Protein AF-0000000072642241 (afdb_homodimer)

Sequence (188 aa):
MYTHAIKLNYYKDCGTPDLKKGEKVEDGWKRCALNKSCAYKCMTNYMNRYFSLCKRPNASVCEKWSRIHNGGPNGCTAARTDLYWDKIKKCGANMYTHAIKLNYYKDCGTPDLKKGEKVEDGWKRCALNKSCAYKCMTNYMNRYFSLCKRPNASVCEKWSRIHNGGPNGCTAARTDLYWDKIKKCGAN

InterPro domains:
  IPR008597 Invertebrate-type lysozyme [PF05497] (4-91)
  IPR008597 Invertebrate-type lysozyme [PS51909] (1-94)
  IPR008597 Invertebrate-type lysozyme [PTHR11195] (6-91)

Structure (mmCIF, N/CA/C/O backbone):
data_AF-0000000072642241-model_v1
#
loop_
_entity.id
_entity.type
_entity.pdbx_description
1 polymer lysozyme
#
loop_
_atom_site.group_PDB
_atom_site.id
_atom_site.type_symbol
_atom_site.label_atom_id
_atom_site.label_alt_id
_atom_site.label_comp_id
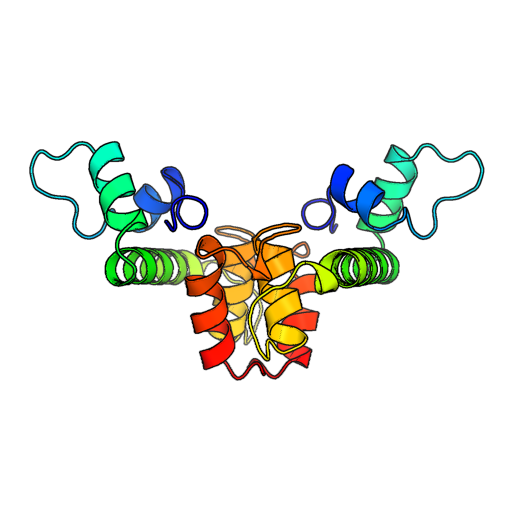_atom_site.label_asym_id
_atom_site.label_entity_id
_atom_site.label_seq_id
_atom_site.pdbx_PDB_ins_code
_atom_site.Cartn_x
_atom_site.Cartn_y
_atom_site.Cartn_z
_atom_site.occupancy
_atom_site.B_iso_or_equiv
_atom_site.auth_seq_id
_atom_site.auth_comp_id
_atom_site.auth_asym_id
_atom_site.auth_atom_id
_atom_site.pdbx_PDB_model_num
ATOM 1 N N . MET A 1 1 ? -11.875 -8.531 -8.336 1 64.25 1 MET A N 1
ATOM 2 C CA . MET A 1 1 ? -10.844 -8.445 -9.375 1 64.25 1 MET A CA 1
ATOM 3 C C . MET A 1 1 ? -9.617 -7.691 -8.859 1 64.25 1 MET A C 1
ATOM 5 O O . MET A 1 1 ? -9.75 -6.641 -8.234 1 64.25 1 MET A O 1
ATOM 9 N N . TYR A 1 2 ? -8.43 -8.359 -8.922 1 75.62 2 TYR A N 1
ATOM 10 C CA . TYR A 1 2 ? -7.215 -7.824 -8.32 1 75.62 2 TYR A CA 1
ATOM 11 C C . TYR A 1 2 ? -6.328 -7.168 -9.375 1 75.62 2 TYR A C 1
ATOM 13 O O . TYR A 1 2 ? -5.109 -7.098 -9.211 1 75.62 2 TYR A O 1
ATOM 21 N N . THR A 1 3 ? -6.922 -6.75 -10.383 1 67.06 3 THR A N 1
ATOM 22 C CA . THR A 1 3 ? -6.145 -6.172 -11.469 1 67.06 3 THR A CA 1
ATOM 23 C C . THR A 1 3 ? -5.438 -4.898 -11.008 1 67.06 3 THR A C 1
ATOM 25 O O . THR A 1 3 ? -4.312 -4.621 -11.43 1 67.06 3 THR A O 1
ATOM 28 N N . HIS A 1 4 ? -6.082 -4.27 -10.117 1 68.25 4 HIS A N 1
ATOM 29 C CA . HIS A 1 4 ? -5.438 -3.047 -9.648 1 68.25 4 HIS A CA 1
ATOM 30 C C . HIS A 1 4 ? -4.348 -3.354 -8.625 1 68.25 4 HIS A C 1
ATOM 32 O O . HIS A 1 4 ? -3.416 -2.564 -8.453 1 68.25 4 HIS A O 1
ATOM 38 N N . ALA A 1 5 ? -4.465 -4.578 -8.156 1 73.81 5 ALA A N 1
ATOM 39 C CA . ALA A 1 5 ? -3.436 -4.992 -7.211 1 73.81 5 ALA A CA 1
ATOM 40 C C . ALA A 1 5 ? -2.246 -5.617 -7.93 1 73.81 5 ALA A C 1
ATOM 42 O O . ALA A 1 5 ? -1.107 -5.516 -7.465 1 73.81 5 ALA A O 1
ATOM 43 N N . ILE A 1 6 ? -2.545 -6.215 -8.984 1 86.88 6 ILE A N 1
ATOM 44 C CA . ILE A 1 6 ? -1.529 -6.875 -9.797 1 86.88 6 ILE A CA 1
ATOM 45 C C . ILE A 1 6 ? -1.579 -6.336 -11.227 1 86.88 6 ILE A C 1
ATOM 47 O O . ILE A 1 6 ? -2.258 -6.902 -12.086 1 86.88 6 ILE A O 1
ATOM 51 N N . LYS A 1 7 ? -0.882 -5.312 -11.484 1 89.12 7 LYS A N 1
ATOM 52 C CA . LYS A 1 7 ? -0.806 -4.777 -12.844 1 89.12 7 LYS A CA 1
ATOM 53 C C . LYS A 1 7 ? 0.028 -5.684 -13.742 1 89.12 7 LYS A C 1
ATOM 55 O O . LYS A 1 7 ? 0.661 -6.629 -13.266 1 89.12 7 LYS A O 1
ATOM 60 N N . LEU A 1 8 ? -0.089 -5.359 -15 1 92.81 8 LEU A N 1
ATOM 61 C CA . LEU A 1 8 ? 0.557 -6.223 -15.977 1 92.81 8 LEU A CA 1
ATOM 62 C C . LEU A 1 8 ? 2.053 -6.336 -15.703 1 92.81 8 LEU A C 1
ATOM 64 O O . LEU A 1 8 ? 2.605 -7.438 -15.695 1 92.81 8 LEU A O 1
ATOM 68 N N . ASN A 1 9 ? 2.723 -5.234 -15.461 1 92.69 9 ASN A N 1
ATOM 69 C CA . ASN A 1 9 ? 4.156 -5.289 -15.211 1 92.69 9 ASN A CA 1
ATOM 70 C C . ASN A 1 9 ? 4.465 -6.004 -13.898 1 92.69 9 ASN A C 1
ATOM 72 O O . ASN A 1 9 ? 5.488 -6.684 -13.781 1 92.69 9 ASN A O 1
ATOM 76 N N . TYR A 1 10 ? 3.738 -5.914 -13.047 1 92.06 10 TYR A N 1
ATOM 77 C CA . TYR A 1 10 ? 3.854 -6.652 -11.797 1 92.06 10 TYR A CA 1
ATOM 78 C C . TYR A 1 10 ? 3.727 -8.148 -12.031 1 92.06 10 TYR A C 1
ATOM 80 O O . TYR A 1 10 ? 4.508 -8.938 -11.5 1 92.06 10 TYR A O 1
ATOM 88 N N . TYR A 1 11 ? 2.734 -8.461 -12.844 1 95.62 11 TYR A N 1
ATOM 89 C CA . TYR A 1 11 ? 2.518 -9.859 -13.195 1 95.62 11 TYR A CA 1
ATOM 90 C C . TYR A 1 11 ? 3.727 -10.43 -13.922 1 95.62 11 TYR A C 1
ATOM 92 O O . TYR A 1 11 ? 4.156 -11.555 -13.648 1 95.62 11 TYR A O 1
ATOM 100 N N . LYS A 1 12 ? 4.277 -9.656 -14.766 1 96.25 12 LYS A N 1
ATOM 101 C CA . LYS A 1 12 ? 5.488 -10.078 -15.461 1 96.25 12 LYS A CA 1
ATOM 102 C C . LYS A 1 12 ? 6.645 -10.273 -14.484 1 96.25 12 LYS A C 1
ATOM 104 O O . LYS A 1 12 ? 7.371 -11.266 -14.562 1 96.25 12 LYS A O 1
ATOM 109 N N . ASP A 1 13 ? 6.73 -9.406 -13.516 1 94.5 13 ASP A N 1
ATOM 110 C CA . ASP A 1 13 ? 7.84 -9.422 -12.57 1 94.5 13 ASP A CA 1
ATOM 111 C C . ASP A 1 13 ? 7.691 -10.562 -11.562 1 94.5 13 ASP A C 1
ATOM 113 O O . ASP A 1 13 ? 8.68 -11.031 -11 1 94.5 13 ASP A O 1
ATOM 117 N N . CYS A 1 14 ? 6.535 -11.016 -11.406 1 96.19 14 CYS A N 1
ATOM 118 C CA . CYS A 1 14 ? 6.332 -12.023 -10.375 1 96.19 14 CYS A CA 1
ATOM 119 C C . CYS A 1 14 ? 6.414 -13.43 -10.961 1 96.19 14 CYS A C 1
ATOM 121 O O . CYS A 1 14 ? 6.141 -14.414 -10.273 1 96.19 14 CYS A O 1
ATOM 123 N N . GLY A 1 15 ? 6.66 -13.531 -12.25 1 96.88 15 GLY A N 1
ATOM 124 C CA . GLY A 1 15 ? 6.941 -14.812 -12.867 1 96.88 15 GLY A CA 1
ATOM 125 C C . GLY A 1 15 ? 5.754 -15.398 -13.609 1 96.88 15 GLY A C 1
ATOM 126 O O . GLY A 1 15 ? 5.727 -16.594 -13.914 1 96.88 15 GLY A O 1
ATOM 127 N N . THR A 1 16 ? 4.715 -14.688 -13.805 1 97.88 16 THR A N 1
ATOM 128 C CA . THR A 1 16 ? 3.549 -15.047 -14.609 1 97.88 16 THR A CA 1
ATOM 129 C C . THR A 1 16 ? 2.955 -16.375 -14.141 1 97.88 16 THR A C 1
ATOM 131 O O . THR A 1 16 ? 2.73 -17.266 -14.953 1 97.88 16 THR A O 1
ATOM 134 N N . PRO A 1 17 ? 2.66 -16.484 -12.898 1 97.81 17 PRO A N 1
ATOM 135 C CA . PRO A 1 17 ? 2.119 -17.75 -12.414 1 97.81 17 PRO A CA 1
ATOM 136 C C . PRO A 1 17 ? 0.853 -18.172 -13.156 1 97.81 17 PRO A C 1
ATOM 138 O O . PRO A 1 17 ? 0.022 -17.328 -13.5 1 97.81 17 PRO A O 1
ATOM 141 N N . ASP A 1 18 ? 0.777 -19.469 -13.461 1 97.56 18 ASP A N 1
ATOM 142 C CA . ASP A 1 18 ? -0.374 -20.156 -14.039 1 97.56 18 ASP A CA 1
ATOM 143 C C . ASP A 1 18 ? -0.585 -19.75 -15.492 1 97.56 18 ASP A C 1
ATOM 145 O O . ASP A 1 18 ? -1.625 -20.062 -16.078 1 97.56 18 ASP A O 1
ATOM 149 N N . LEU A 1 19 ? 0.348 -19.062 -16.047 1 98.19 19 LEU A N 1
ATOM 150 C CA . LEU A 1 19 ? 0.281 -18.781 -17.484 1 98.19 19 LEU A CA 1
ATOM 151 C C . LEU A 1 19 ? 0.284 -20.078 -18.281 1 98.19 19 LEU A C 1
ATOM 153 O O . LEU A 1 19 ? 1.136 -20.953 -18.062 1 98.19 19 LEU A O 1
ATOM 157 N N . LYS A 1 20 ? -0.701 -20.219 -19.125 1 97.75 20 LYS A N 1
ATOM 158 C CA . LYS A 1 20 ? -0.816 -21.438 -19.922 1 97.75 20 LYS A CA 1
ATOM 159 C C . LYS A 1 20 ? 0.055 -21.359 -21.172 1 97.75 20 LYS A C 1
ATOM 161 O O . LYS A 1 20 ? 0.346 -20.281 -21.672 1 97.75 20 LYS A O 1
ATOM 166 N N . LYS A 1 21 ? 0.389 -22.516 -21.578 1 97.25 21 LYS A N 1
ATOM 167 C CA . LYS A 1 21 ? 1.163 -22.578 -22.812 1 97.25 21 LYS A CA 1
ATOM 168 C C . LYS A 1 21 ? 0.408 -21.922 -23.969 1 97.25 21 LYS A C 1
ATOM 170 O O . LYS A 1 21 ? -0.75 -22.25 -24.234 1 97.25 21 LYS A O 1
ATOM 175 N N . GLY A 1 22 ? 1.157 -21 -24.625 1 97.31 22 GLY A N 1
ATOM 176 C CA . GLY A 1 22 ? 0.583 -20.359 -25.797 1 97.31 22 GLY A CA 1
ATOM 177 C C . GLY A 1 22 ? -0.319 -19.188 -25.453 1 97.31 22 GLY A C 1
ATOM 178 O O . GLY A 1 22 ? -0.78 -18.469 -26.344 1 97.31 22 GLY A O 1
ATOM 179 N N . GLU A 1 23 ? -0.57 -19.016 -24.156 1 97.56 23 GLU A N 1
ATOM 180 C CA . GLU A 1 23 ? -1.427 -17.922 -23.719 1 97.56 23 GLU A CA 1
ATOM 181 C C . GLU A 1 23 ? -0.688 -16.578 -23.766 1 97.56 23 GLU A C 1
ATOM 183 O O . GLU A 1 23 ? 0.493 -16.5 -23.422 1 97.56 23 GLU A O 1
ATOM 188 N N . LYS A 1 24 ? -1.473 -15.578 -24.328 1 98.19 24 LYS A N 1
ATOM 189 C CA . LYS A 1 24 ? -0.895 -14.242 -24.25 1 98.19 24 LYS A CA 1
ATOM 190 C C . LYS A 1 24 ? -0.7 -13.812 -22.797 1 98.19 24 LYS A C 1
ATOM 192 O O . LYS A 1 24 ? -1.546 -14.094 -21.938 1 98.19 24 LYS A O 1
ATOM 197 N N . VAL A 1 25 ? 0.372 -13.156 -22.516 1 98 25 VAL A N 1
ATOM 198 C CA . VAL A 1 25 ? 0.706 -12.719 -21.156 1 98 25 VAL A CA 1
ATOM 199 C C . VAL A 1 25 ? -0.424 -11.852 -20.609 1 98 25 VAL A C 1
ATOM 201 O O . VAL A 1 25 ? -0.796 -11.984 -19.438 1 98 25 VAL A O 1
ATOM 204 N N . GLU A 1 26 ? -0.914 -11.008 -21.438 1 96.81 26 GLU A N 1
ATOM 205 C CA . GLU A 1 26 ? -2.002 -10.133 -21.016 1 96.81 26 GLU A CA 1
ATOM 206 C C . GLU A 1 26 ? -3.232 -10.93 -20.594 1 96.81 26 GLU A C 1
ATOM 208 O O . GLU A 1 26 ? -3.914 -10.578 -19.641 1 96.81 26 GLU A O 1
ATOM 213 N N . ASP A 1 27 ? -3.506 -12.008 -21.312 1 97.44 27 ASP A N 1
ATOM 214 C CA . ASP A 1 27 ? -4.641 -12.852 -20.953 1 97.44 27 ASP A CA 1
ATOM 215 C C . ASP A 1 27 ? -4.367 -13.625 -19.672 1 97.44 27 ASP A C 1
ATOM 217 O O . ASP A 1 27 ? -5.254 -13.773 -18.828 1 97.44 27 ASP A O 1
ATOM 221 N N . GLY A 1 28 ? -3.195 -14.109 -19.5 1 97.31 28 GLY A N 1
ATOM 222 C CA . GLY A 1 28 ? -2.803 -14.742 -18.25 1 97.31 28 GLY A CA 1
ATOM 223 C C . GLY A 1 28 ? -2.875 -13.812 -17.062 1 97.31 28 GLY A C 1
ATOM 224 O O . GLY A 1 28 ? -3.309 -14.211 -15.984 1 97.31 28 GLY A O 1
ATOM 225 N N . TRP A 1 29 ? -2.504 -12.609 -17.297 1 96.75 29 TRP A N 1
ATOM 226 C CA . TRP A 1 29 ? -2.578 -11.586 -16.266 1 96.75 29 TRP A CA 1
ATOM 227 C C . TRP A 1 29 ? -4.02 -11.383 -15.805 1 96.75 29 TRP A C 1
ATOM 229 O O . TRP A 1 29 ? -4.305 -11.414 -14.602 1 96.75 29 TRP A O 1
ATOM 239 N N . LYS A 1 30 ? -4.887 -11.258 -16.766 1 95 30 LYS A N 1
ATOM 240 C CA . LYS A 1 30 ? -6.289 -11.023 -16.422 1 95 30 LYS A CA 1
ATOM 241 C C . LYS A 1 30 ? -6.875 -12.211 -15.664 1 95 30 LYS A C 1
ATOM 243 O O . LYS A 1 30 ? -7.602 -12.031 -14.68 1 95 30 LYS A O 1
ATOM 248 N N . ARG A 1 31 ? -6.516 -13.367 -16.125 1 95.31 31 ARG A N 1
ATOM 249 C CA . ARG A 1 31 ? -7.008 -14.57 -15.469 1 95.31 31 ARG A CA 1
ATOM 250 C C . ARG A 1 31 ? -6.449 -14.68 -14.047 1 95.31 31 ARG A C 1
ATOM 252 O O . ARG A 1 31 ? -7.188 -14.977 -13.109 1 95.31 31 ARG A O 1
ATOM 259 N N . CYS A 1 32 ? -5.219 -14.453 -13.883 1 96.38 32 CYS A N 1
ATOM 260 C CA . CYS A 1 32 ? -4.582 -14.523 -12.57 1 96.38 32 CYS A CA 1
ATOM 261 C C . CYS A 1 32 ? -5.148 -13.461 -11.633 1 96.38 32 CYS A C 1
ATOM 263 O O . CYS A 1 32 ? -5.383 -13.734 -10.453 1 96.38 32 CYS A O 1
ATOM 265 N N . ALA A 1 33 ? -5.422 -12.289 -12.172 1 93 33 ALA A N 1
ATOM 266 C CA . ALA A 1 33 ? -5.914 -11.172 -11.367 1 93 33 ALA A CA 1
ATOM 267 C C . ALA A 1 33 ? -7.332 -11.438 -10.875 1 93 33 ALA A C 1
ATOM 269 O O . ALA A 1 33 ? -7.781 -10.828 -9.898 1 93 33 ALA A O 1
ATOM 270 N N . LEU A 1 34 ? -7.988 -12.391 -11.508 1 91.5 34 LEU A N 1
ATOM 271 C CA . LEU A 1 34 ? -9.359 -12.727 -11.133 1 91.5 34 LEU A CA 1
ATOM 272 C C . LEU A 1 34 ? -9.375 -13.898 -10.148 1 91.5 34 LEU A C 1
ATOM 274 O O . LEU A 1 34 ? -10.406 -14.18 -9.531 1 91.5 34 LEU A O 1
ATOM 278 N N . ASN A 1 35 ? -8.25 -14.547 -10.07 1 93.75 35 ASN A N 1
ATOM 279 C CA . ASN A 1 35 ? -8.094 -15.695 -9.188 1 93.75 35 ASN A CA 1
ATOM 280 C C . ASN A 1 35 ? -7.277 -15.344 -7.945 1 93.75 35 ASN A C 1
ATOM 282 O O . ASN A 1 35 ? -6.074 -15.094 -8.039 1 93.75 35 ASN A O 1
ATOM 286 N N . LYS A 1 36 ? -7.895 -15.391 -6.754 1 91.81 36 LYS A N 1
ATOM 287 C CA . LYS A 1 36 ? -7.273 -14.961 -5.508 1 91.81 36 LYS A CA 1
ATOM 288 C C . LYS A 1 36 ? -5.988 -15.734 -5.234 1 91.81 36 LYS A C 1
ATOM 290 O O . LYS A 1 36 ? -4.973 -15.148 -4.848 1 91.81 36 LYS A O 1
ATOM 295 N N . SER A 1 37 ? -6.082 -17 -5.41 1 94.75 37 SER A N 1
ATOM 296 C CA . SER A 1 37 ? -4.914 -17.844 -5.137 1 94.75 37 SER A CA 1
ATOM 297 C C . SER A 1 37 ? -3.754 -17.484 -6.059 1 94.75 37 SER A C 1
ATOM 299 O O . SER A 1 37 ? -2.609 -17.391 -5.617 1 94.75 37 SER A O 1
ATOM 301 N N . CYS A 1 38 ? -4.051 -17.297 -7.328 1 96.62 38 CYS A N 1
ATOM 302 C CA . CYS A 1 38 ? -3.006 -16.938 -8.281 1 96.62 38 CYS A CA 1
ATOM 303 C C . CYS A 1 38 ? -2.455 -15.547 -7.977 1 96.62 38 CYS A C 1
ATOM 305 O O . CYS A 1 38 ? -1.242 -15.336 -8.016 1 96.62 38 CYS A O 1
ATOM 307 N N . ALA A 1 39 ? -3.396 -14.641 -7.73 1 95.31 39 ALA A N 1
ATOM 308 C CA . ALA A 1 39 ? -2.971 -13.281 -7.422 1 95.31 39 ALA A CA 1
ATOM 309 C C . ALA A 1 39 ? -2.098 -13.25 -6.168 1 95.31 39 ALA A C 1
ATOM 311 O O . ALA A 1 39 ? -1.083 -12.547 -6.129 1 95.31 39 ALA A O 1
ATOM 312 N N . TYR A 1 40 ? -2.422 -13.984 -5.168 1 93.56 40 TYR A N 1
ATOM 313 C CA . TYR A 1 40 ? -1.642 -14.047 -3.939 1 93.56 40 TYR A CA 1
ATOM 314 C C . TYR A 1 40 ? -0.269 -14.656 -4.195 1 93.56 40 TYR A C 1
ATOM 316 O O . TYR A 1 40 ? 0.736 -14.188 -3.654 1 93.56 40 TYR A O 1
ATOM 324 N N . LYS A 1 41 ? -0.274 -15.734 -5.023 1 95.62 41 LYS A N 1
ATOM 325 C CA . LYS A 1 41 ? 0.993 -16.344 -5.414 1 95.62 41 LYS A CA 1
ATOM 326 C C . LYS A 1 41 ? 1.886 -15.336 -6.137 1 95.62 41 LYS A C 1
ATOM 328 O O . LYS A 1 41 ? 3.088 -15.266 -5.875 1 95.62 41 LYS A O 1
ATOM 333 N N . CYS A 1 42 ? 1.313 -14.625 -7.008 1 95.88 42 CYS A N 1
ATOM 334 C CA . CYS A 1 42 ? 2.061 -13.602 -7.734 1 95.88 42 CYS A CA 1
ATOM 335 C C . CYS A 1 42 ? 2.648 -12.57 -6.781 1 95.88 42 CYS A C 1
ATOM 337 O O . CYS A 1 42 ? 3.83 -12.234 -6.871 1 95.88 42 CYS A O 1
ATOM 339 N N . MET A 1 43 ? 1.825 -12.078 -5.863 1 92.5 43 MET A N 1
ATOM 340 C CA . MET A 1 43 ? 2.297 -11.094 -4.891 1 92.5 43 MET A CA 1
ATOM 341 C C . MET A 1 43 ? 3.432 -11.664 -4.047 1 92.5 43 MET A C 1
ATOM 343 O O . MET A 1 43 ? 4.457 -11.016 -3.855 1 92.5 43 MET A O 1
ATOM 347 N N . THR A 1 44 ? 3.309 -12.852 -3.633 1 93.69 44 THR A N 1
ATOM 348 C CA . THR A 1 44 ? 4.332 -13.5 -2.82 1 93.69 44 THR A CA 1
ATOM 349 C C . THR A 1 44 ? 5.633 -13.648 -3.604 1 93.69 44 THR A C 1
ATOM 351 O O . THR A 1 44 ? 6.711 -13.336 -3.09 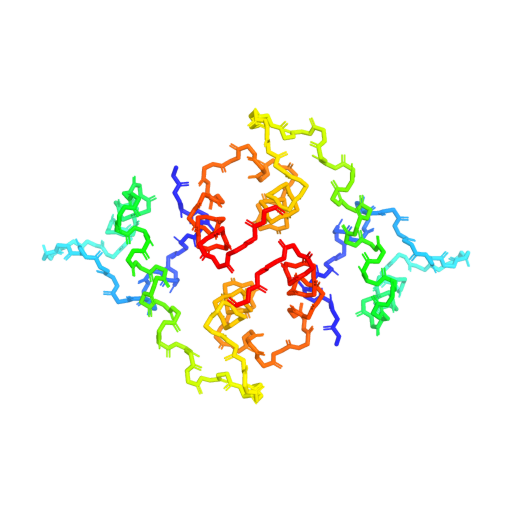1 93.69 44 THR A O 1
ATOM 354 N N . ASN A 1 45 ? 5.484 -14.07 -4.852 1 96.5 45 ASN A N 1
ATOM 355 C CA . ASN A 1 45 ? 6.664 -14.203 -5.699 1 96.5 45 ASN A CA 1
ATOM 356 C C . ASN A 1 45 ? 7.359 -12.859 -5.906 1 96.5 45 ASN A C 1
ATOM 358 O O . ASN A 1 45 ? 8.586 -12.781 -5.891 1 96.5 45 ASN A O 1
ATOM 362 N N . TYR A 1 46 ? 6.523 -11.945 -6.172 1 94.88 46 TYR A N 1
ATOM 363 C CA . TYR A 1 46 ? 7.055 -10.602 -6.375 1 94.88 46 TYR A CA 1
ATOM 364 C C . TYR A 1 46 ? 7.859 -10.141 -5.168 1 94.88 46 TYR A C 1
ATOM 366 O O . TYR A 1 46 ? 8.977 -9.641 -5.309 1 94.88 46 TYR A O 1
ATOM 374 N N . MET A 1 47 ? 7.34 -10.289 -4.004 1 93.75 47 MET A N 1
ATOM 375 C CA . MET A 1 47 ? 8.016 -9.867 -2.779 1 93.75 47 MET A CA 1
ATOM 376 C C . MET A 1 47 ? 9.312 -10.633 -2.584 1 93.75 47 MET A C 1
ATOM 378 O O . MET A 1 47 ? 10.352 -10.039 -2.295 1 93.75 47 MET A O 1
ATOM 382 N N . ASN A 1 48 ? 9.227 -11.914 -2.752 1 94.31 48 ASN A N 1
ATOM 383 C CA . ASN A 1 48 ? 10.406 -12.75 -2.58 1 94.31 48 ASN A CA 1
ATOM 384 C C . ASN A 1 48 ? 11.523 -12.344 -3.537 1 94.31 48 ASN A C 1
ATOM 386 O O . ASN A 1 48 ? 12.703 -12.414 -3.188 1 94.31 48 ASN A O 1
ATOM 390 N N . ARG A 1 49 ? 11.172 -11.992 -4.684 1 95.69 49 ARG A N 1
ATOM 391 C CA . ARG A 1 49 ? 12.141 -11.555 -5.688 1 95.69 49 ARG A CA 1
ATOM 392 C C . ARG A 1 49 ? 12.906 -10.328 -5.203 1 95.69 49 ARG A C 1
ATOM 394 O O . ARG A 1 49 ? 14.094 -10.18 -5.504 1 95.69 49 ARG A O 1
ATOM 401 N N . TYR A 1 50 ? 12.281 -9.484 -4.457 1 95.88 50 TYR A N 1
ATOM 402 C CA . TYR A 1 50 ? 12.883 -8.18 -4.195 1 95.88 50 TYR A CA 1
ATOM 403 C C . TYR A 1 50 ? 13.281 -8.055 -2.729 1 95.88 50 TYR A C 1
ATOM 405 O O . TYR A 1 50 ? 13.859 -7.043 -2.322 1 95.88 50 TYR A O 1
ATOM 413 N N . PHE A 1 51 ? 13.086 -9.055 -1.929 1 96.19 51 PHE A N 1
ATOM 414 C CA . PHE A 1 51 ? 13.43 -9.016 -0.512 1 96.19 51 PHE A CA 1
ATOM 415 C C . PHE A 1 51 ? 14.914 -8.727 -0.324 1 96.19 51 PHE A C 1
ATOM 417 O O . PHE A 1 51 ? 15.297 -8.016 0.605 1 96.19 51 PHE A O 1
ATOM 424 N N . SER A 1 52 ? 15.711 -9.195 -1.271 1 95.56 52 SER A N 1
ATOM 425 C CA . SER A 1 52 ? 17.156 -9.07 -1.114 1 95.56 52 SER A CA 1
ATOM 426 C C . SER A 1 52 ? 17.609 -7.629 -1.327 1 95.56 52 SER A C 1
ATOM 428 O O . SER A 1 52 ? 18.734 -7.266 -0.955 1 95.56 52 SER A O 1
ATOM 430 N N . LEU A 1 53 ? 16.781 -6.793 -1.877 1 96.31 53 LEU A N 1
ATOM 431 C CA . LEU A 1 53 ? 17.109 -5.398 -2.135 1 96.31 53 LEU A CA 1
ATOM 432 C C . LEU A 1 53 ? 16.891 -4.543 -0.889 1 96.31 53 LEU A C 1
ATOM 434 O O . LEU A 1 53 ? 17.297 -3.379 -0.848 1 96.31 53 LEU A O 1
ATOM 438 N N . CYS A 1 54 ? 16.266 -5.207 0.064 1 96.88 54 CYS A N 1
ATOM 439 C CA . CYS A 1 54 ? 15.992 -4.477 1.298 1 96.88 54 CYS A CA 1
ATOM 440 C C . CYS A 1 54 ? 17.266 -4.266 2.096 1 96.88 54 CYS A C 1
ATOM 442 O O . CYS A 1 54 ? 17.922 -5.23 2.51 1 96.88 54 CYS A O 1
ATOM 444 N N . LYS A 1 55 ? 17.625 -3.016 2.377 1 96.69 55 LYS A N 1
ATOM 445 C CA . LYS A 1 55 ? 18.859 -2.695 3.08 1 96.69 55 LYS A CA 1
ATOM 446 C C . LYS A 1 55 ? 18.578 -2.287 4.523 1 96.69 55 LYS A C 1
ATOM 448 O O . LYS A 1 55 ? 19.5 -1.888 5.246 1 96.69 55 LYS A O 1
ATOM 453 N N . ARG A 1 56 ? 17.406 -2.273 4.938 1 95.19 56 ARG A N 1
ATOM 454 C CA . ARG A 1 56 ? 17.078 -1.991 6.332 1 95.19 56 ARG A CA 1
ATOM 455 C C . ARG A 1 56 ? 17.469 -3.156 7.234 1 95.19 56 ARG A C 1
ATOM 457 O O . ARG A 1 56 ? 16.984 -4.273 7.066 1 95.19 56 ARG A O 1
ATOM 464 N N . PRO A 1 57 ? 18.328 -2.775 8.172 1 92.69 57 PRO A N 1
ATOM 465 C CA . PRO A 1 57 ? 18.781 -3.855 9.055 1 92.69 57 PRO A CA 1
ATOM 466 C C . PRO A 1 57 ? 17.656 -4.438 9.898 1 92.69 57 PRO A C 1
ATOM 468 O O . PRO A 1 57 ? 16.844 -3.688 10.445 1 92.69 57 PRO A O 1
ATOM 471 N N . ASN A 1 58 ? 17.516 -5.707 9.961 1 93.62 58 ASN A N 1
ATOM 472 C CA . ASN A 1 58 ? 16.609 -6.445 10.828 1 93.62 58 ASN A CA 1
ATOM 473 C C . ASN A 1 58 ? 15.156 -6.25 10.422 1 93.62 58 ASN A C 1
ATOM 475 O O . ASN A 1 58 ? 14.25 -6.379 11.25 1 93.62 58 ASN A O 1
ATOM 479 N N . ALA A 1 59 ? 14.977 -5.773 9.211 1 96.69 59 ALA A N 1
ATOM 480 C CA . ALA A 1 59 ? 13.602 -5.684 8.742 1 96.69 59 ALA A CA 1
ATOM 481 C C . ALA A 1 59 ? 12.922 -7.051 8.773 1 96.69 59 ALA A C 1
ATOM 483 O O . ALA A 1 59 ? 13.453 -8.023 8.242 1 96.69 59 ALA A O 1
ATOM 484 N N . SER A 1 60 ? 11.781 -7.055 9.422 1 96.69 60 SER A N 1
ATOM 485 C CA . SER A 1 60 ? 11.008 -8.289 9.422 1 96.69 60 SER A CA 1
ATOM 486 C C . SER A 1 60 ? 10.43 -8.578 8.039 1 96.69 60 SER A C 1
ATOM 488 O O . SER A 1 60 ? 10.43 -7.711 7.164 1 96.69 60 SER A O 1
ATOM 490 N N . VAL A 1 61 ? 9.984 -9.812 7.895 1 94.69 61 VAL A N 1
ATOM 491 C CA . VAL A 1 61 ? 9.328 -10.203 6.652 1 94.69 61 VAL A CA 1
ATOM 492 C C . VAL A 1 61 ? 8.109 -9.312 6.414 1 94.69 61 VAL A C 1
ATOM 494 O O . VAL A 1 61 ? 7.875 -8.852 5.297 1 94.69 61 VAL A O 1
ATOM 497 N N . CYS A 1 62 ? 7.395 -8.984 7.434 1 96.25 62 CYS A N 1
ATOM 498 C CA . CYS A 1 62 ? 6.199 -8.148 7.312 1 96.25 62 CYS A CA 1
ATOM 499 C C . CYS A 1 62 ? 6.562 -6.73 6.902 1 96.25 62 CYS A C 1
ATOM 501 O O . CYS A 1 62 ? 5.863 -6.113 6.098 1 96.25 62 CYS A O 1
ATOM 503 N N . GLU A 1 63 ? 7.598 -6.234 7.512 1 97.12 63 GLU A N 1
ATOM 504 C CA . GLU A 1 63 ? 8.07 -4.918 7.094 1 97.12 63 GLU A CA 1
ATOM 505 C C . GLU A 1 63 ? 8.484 -4.918 5.625 1 97.12 63 GLU A C 1
ATOM 507 O O . GLU A 1 63 ? 8.117 -4.02 4.871 1 97.12 63 GLU A O 1
ATOM 512 N N . LYS A 1 64 ? 9.273 -5.918 5.238 1 97.12 64 LYS A N 1
ATOM 513 C CA . LYS A 1 64 ? 9.703 -6.023 3.85 1 97.12 64 LYS A CA 1
ATOM 514 C C . LYS A 1 64 ? 8.508 -6.105 2.906 1 97.12 64 LYS A C 1
ATOM 516 O O . LYS A 1 64 ? 8.445 -5.383 1.909 1 97.12 64 LYS A O 1
ATOM 521 N N . TRP A 1 65 ? 7.59 -6.914 3.262 1 95.06 65 TRP A N 1
ATOM 522 C CA . TRP A 1 65 ? 6.383 -7.059 2.455 1 95.06 65 TRP A CA 1
ATOM 523 C C . TRP A 1 65 ? 5.645 -5.73 2.334 1 95.06 65 TRP A C 1
ATOM 525 O O . TRP A 1 65 ? 5.297 -5.305 1.23 1 95.06 65 TRP A O 1
ATOM 535 N N . SER A 1 66 ? 5.387 -5.074 3.473 1 95.06 66 SER A N 1
ATOM 536 C CA . SER A 1 66 ? 4.66 -3.811 3.504 1 95.06 66 SER A CA 1
ATOM 537 C C . SER A 1 66 ? 5.352 -2.752 2.654 1 95.06 66 SER A C 1
ATOM 539 O O . SER A 1 66 ? 4.719 -2.119 1.805 1 95.06 66 SER A O 1
ATOM 541 N N . ARG A 1 67 ? 6.633 -2.633 2.807 1 94.56 67 ARG A N 1
ATOM 542 C CA . ARG A 1 67 ? 7.391 -1.569 2.154 1 94.56 67 ARG A CA 1
ATOM 543 C C . ARG A 1 67 ? 7.555 -1.85 0.664 1 94.56 67 ARG A C 1
ATOM 545 O O . ARG A 1 67 ? 7.469 -0.935 -0.159 1 94.56 67 ARG A O 1
ATOM 552 N N . ILE A 1 68 ? 7.703 -3.07 0.287 1 93.56 68 ILE A N 1
ATOM 553 C CA . ILE A 1 68 ? 7.883 -3.408 -1.121 1 93.56 68 ILE A CA 1
ATOM 554 C C . ILE A 1 68 ? 6.543 -3.316 -1.848 1 93.56 68 ILE A C 1
ATOM 556 O O . ILE A 1 68 ? 6.469 -2.803 -2.967 1 93.56 68 ILE A O 1
ATOM 560 N N . HIS A 1 69 ? 5.484 -3.758 -1.252 1 90.69 69 HIS A N 1
ATOM 561 C CA . HIS A 1 69 ? 4.176 -3.617 -1.879 1 90.69 69 HIS A CA 1
ATOM 562 C C . HIS A 1 69 ? 3.844 -2.152 -2.141 1 90.69 69 HIS A C 1
ATOM 564 O O . HIS A 1 69 ? 3.297 -1.814 -3.193 1 90.69 69 HIS A O 1
ATOM 570 N N . ASN A 1 70 ? 4.23 -1.28 -1.243 1 88 70 ASN A N 1
ATOM 571 C CA . ASN A 1 70 ? 3.836 0.122 -1.307 1 88 70 ASN A CA 1
ATOM 572 C C . ASN A 1 70 ? 4.848 0.956 -2.088 1 88 70 ASN A C 1
ATOM 574 O O . ASN A 1 70 ? 4.527 2.047 -2.562 1 88 70 ASN A O 1
ATOM 578 N N . GLY A 1 71 ? 6.047 0.416 -2.246 1 89.12 71 GLY A N 1
ATOM 579 C CA . GLY A 1 71 ? 7.094 1.285 -2.76 1 89.12 71 GLY A CA 1
ATOM 580 C C . GLY A 1 71 ? 7.832 0.695 -3.947 1 89.12 71 GLY A C 1
ATOM 581 O O . GLY A 1 71 ? 8.742 1.321 -4.496 1 89.12 71 GLY A O 1
ATOM 582 N N . GLY A 1 72 ? 7.504 -0.519 -4.371 1 89.31 72 GLY A N 1
ATOM 583 C CA . GLY A 1 72 ? 8.234 -1.157 -5.457 1 89.31 72 GLY A CA 1
ATOM 584 C C . GLY A 1 72 ? 9.492 -1.871 -5 1 89.31 72 GLY A C 1
ATOM 585 O O . GLY A 1 72 ? 9.734 -1.993 -3.797 1 89.31 72 GLY A O 1
ATOM 586 N N . PRO A 1 73 ? 10.273 -2.215 -5.961 1 93.06 73 PRO A N 1
ATOM 587 C CA . PRO A 1 73 ? 11.445 -3.051 -5.691 1 93.06 73 PRO A CA 1
ATOM 588 C C . PRO A 1 73 ? 12.352 -2.467 -4.605 1 93.06 73 PRO A C 1
ATOM 590 O O . PRO A 1 73 ? 12.891 -3.209 -3.781 1 93.06 73 PRO A O 1
ATOM 593 N N . ASN A 1 74 ? 12.477 -1.171 -4.539 1 94.31 74 ASN A N 1
ATOM 594 C CA . ASN A 1 74 ? 13.352 -0.525 -3.564 1 94.31 74 ASN A CA 1
ATOM 595 C C . ASN A 1 74 ? 12.547 0.072 -2.408 1 94.31 74 ASN A C 1
ATOM 597 O O . ASN A 1 74 ? 13.07 0.892 -1.649 1 94.31 74 ASN A O 1
ATOM 601 N N . GLY A 1 75 ? 11.375 -0.356 -2.287 1 94.12 75 GLY A N 1
ATOM 602 C CA . GLY A 1 75 ? 10.492 0.233 -1.296 1 94.12 75 GLY A CA 1
ATOM 603 C C . GLY A 1 75 ? 10.961 0.02 0.13 1 94.12 75 GLY A C 1
ATOM 604 O O . GLY A 1 75 ? 10.797 0.896 0.981 1 94.12 75 GLY A O 1
ATOM 605 N N . CYS A 1 76 ? 11.531 -1.097 0.392 1 96.44 76 CYS A N 1
ATOM 606 C CA . CYS A 1 76 ? 11.977 -1.4 1.746 1 96.44 76 CYS A CA 1
ATOM 607 C C . CYS A 1 76 ? 13.094 -0.454 2.176 1 96.44 76 CYS A C 1
ATOM 609 O O . CYS A 1 76 ? 13.195 -0.104 3.354 1 96.44 76 CYS A O 1
ATOM 611 N N . THR A 1 77 ? 13.883 -0.008 1.165 1 95.94 77 THR A N 1
ATOM 612 C CA . THR A 1 77 ? 14.992 0.887 1.467 1 95.94 77 THR A CA 1
ATOM 613 C C . THR A 1 77 ? 14.547 2.344 1.429 1 95.94 77 THR A C 1
ATOM 615 O O . THR A 1 77 ? 15.125 3.199 2.098 1 95.94 77 THR A O 1
ATOM 618 N N . ALA A 1 78 ? 13.453 2.65 0.819 1 92.06 78 ALA A N 1
ATOM 619 C CA . ALA A 1 78 ? 13.016 4.016 0.53 1 92.06 78 ALA A CA 1
ATOM 620 C C . ALA A 1 78 ? 12.297 4.629 1.729 1 92.06 78 ALA A C 1
ATOM 622 O O . ALA A 1 78 ? 11.477 3.973 2.369 1 92.06 78 ALA A O 1
ATOM 623 N N . ALA A 1 79 ? 12.555 5.965 1.903 1 88.25 79 ALA A N 1
ATOM 624 C CA . ALA A 1 79 ? 11.945 6.691 3.014 1 88.25 79 ALA A CA 1
ATOM 625 C C . ALA A 1 79 ? 10.461 6.91 2.775 1 88.25 79 ALA A C 1
ATOM 627 O O . ALA A 1 79 ? 9.68 7.039 3.727 1 88.25 79 ALA A O 1
ATOM 628 N N . ARG A 1 80 ? 10.023 6.844 1.521 1 87.19 80 ARG A N 1
ATOM 629 C CA . ARG A 1 80 ? 8.641 7.148 1.166 1 87.19 80 ARG A CA 1
ATOM 630 C C . ARG A 1 80 ? 7.688 6.109 1.742 1 87.19 80 ARG A C 1
ATOM 632 O O . ARG A 1 80 ? 6.473 6.32 1.763 1 87.19 80 ARG A O 1
ATOM 639 N N . THR A 1 81 ? 8.219 4.957 2.23 1 93.44 81 THR A N 1
ATOM 640 C CA . THR A 1 81 ? 7.344 3.922 2.77 1 93.44 81 THR A CA 1
ATOM 641 C C . THR A 1 81 ? 7.367 3.938 4.297 1 93.44 81 THR A C 1
ATOM 643 O O . THR A 1 81 ? 6.703 3.121 4.938 1 93.44 81 THR A O 1
ATOM 646 N N . ASP A 1 82 ? 8.039 4.93 4.855 1 92.81 82 ASP A N 1
ATOM 647 C CA . ASP A 1 82 ? 8.219 4.977 6.305 1 92.81 82 ASP A CA 1
ATOM 648 C C . ASP A 1 82 ? 6.887 5.246 7.008 1 92.81 82 ASP A C 1
ATOM 650 O O . ASP A 1 82 ? 6.555 4.578 7.992 1 92.81 82 ASP A O 1
ATOM 654 N N . LEU A 1 83 ? 6.191 6.172 6.531 1 92.56 83 LEU A N 1
ATOM 655 C CA . LEU A 1 83 ? 4.984 6.609 7.223 1 92.56 83 LEU A CA 1
ATOM 656 C C . LEU A 1 83 ? 3.959 5.484 7.289 1 92.56 83 LEU A C 1
ATOM 658 O O . LEU A 1 83 ? 3.363 5.242 8.344 1 92.56 83 LEU A O 1
ATOM 662 N N . TYR A 1 84 ? 3.766 4.832 6.219 1 92.56 84 TYR A N 1
ATOM 663 C CA . TYR A 1 84 ? 2.799 3.738 6.191 1 92.56 84 TYR A CA 1
ATOM 664 C C . TYR A 1 84 ? 3.234 2.6 7.105 1 92.56 84 TYR A C 1
ATOM 666 O O . TYR A 1 84 ? 2.428 2.061 7.863 1 92.56 84 TYR A O 1
ATOM 674 N N . TRP A 1 85 ? 4.477 2.207 7.027 1 94.81 85 TRP A N 1
ATOM 675 C CA . TRP A 1 85 ? 4.945 1.116 7.879 1 94.81 85 TRP A CA 1
ATOM 676 C C . TRP A 1 85 ? 4.824 1.482 9.352 1 94.81 85 TRP A C 1
ATOM 678 O O . TRP A 1 85 ? 4.457 0.643 10.18 1 94.81 85 TRP A O 1
ATOM 688 N N . ASP A 1 86 ? 5.133 2.719 9.688 1 93.69 86 ASP A N 1
ATOM 689 C CA . ASP A 1 86 ? 4.984 3.172 11.062 1 93.69 86 ASP A CA 1
ATOM 690 C C . ASP A 1 86 ? 3.561 2.941 11.57 1 93.69 86 ASP A C 1
ATOM 692 O O . ASP A 1 86 ? 3.361 2.518 12.711 1 93.69 86 ASP A O 1
ATOM 696 N N . LYS A 1 87 ? 2.633 3.219 10.719 1 92.75 87 LYS A N 1
ATOM 697 C CA . LYS A 1 87 ? 1.238 3.014 11.102 1 92.75 87 LYS A CA 1
ATOM 698 C C . LYS A 1 87 ? 0.914 1.528 11.227 1 92.75 87 LYS A C 1
ATOM 700 O O . LYS A 1 87 ? 0.292 1.103 12.203 1 92.75 87 LYS A O 1
ATOM 705 N N . ILE A 1 88 ? 1.354 0.771 10.312 1 94.69 88 ILE A N 1
ATOM 706 C CA . ILE A 1 88 ? 1.062 -0.659 10.305 1 94.69 88 ILE A CA 1
ATOM 707 C C . ILE A 1 88 ? 1.725 -1.331 11.5 1 94.69 88 ILE A C 1
ATOM 709 O O . ILE A 1 88 ? 1.138 -2.221 12.125 1 94.69 88 ILE A O 1
ATOM 713 N N . LYS A 1 89 ? 2.887 -0.877 11.781 1 95.81 89 LYS A N 1
ATOM 714 C CA . LYS A 1 89 ? 3.588 -1.397 12.953 1 95.81 89 LYS A CA 1
ATOM 715 C C . LYS A 1 89 ? 2.826 -1.076 14.242 1 95.81 89 LYS A C 1
ATOM 717 O O . LYS A 1 89 ? 2.713 -1.923 15.125 1 95.81 89 LYS A O 1
ATOM 722 N N . LYS A 1 90 ? 2.279 0.037 14.383 1 94.31 90 LYS A N 1
ATOM 723 C CA . LYS A 1 90 ? 1.498 0.446 15.547 1 94.31 90 LYS A CA 1
ATOM 724 C C . LYS A 1 90 ? 0.223 -0.383 15.672 1 94.31 90 LYS A C 1
ATOM 726 O O . LYS A 1 90 ? -0.331 -0.518 16.766 1 94.31 90 LYS A O 1
ATOM 731 N N . CYS A 1 91 ? -0.126 -0.969 14.562 1 94.69 91 CYS A N 1
ATOM 732 C CA . CYS A 1 91 ? -1.304 -1.83 14.539 1 94.69 91 CYS A CA 1
ATOM 733 C C . CYS A 1 91 ? -0.956 -3.238 15.008 1 94.69 91 CYS A C 1
ATOM 735 O O . CYS A 1 91 ? -1.832 -4.102 15.102 1 94.69 91 CYS A O 1
ATOM 737 N N . GLY A 1 92 ? 0.33 -3.492 15.227 1 94.12 92 GLY A N 1
ATOM 738 C CA . GLY A 1 92 ? 0.732 -4.766 15.805 1 94.12 92 GLY A CA 1
ATOM 739 C C . GLY A 1 92 ? 1.486 -5.648 14.836 1 94.12 92 GLY A C 1
ATOM 740 O O . GLY A 1 92 ? 1.873 -6.77 15.172 1 94.12 92 GLY A O 1
ATOM 741 N N . ALA A 1 93 ? 1.69 -5.172 13.75 1 91.19 93 ALA A N 1
ATOM 742 C CA . ALA A 1 93 ? 2.41 -5.992 12.773 1 91.19 93 ALA A CA 1
ATOM 743 C C . ALA A 1 93 ? 3.893 -6.082 13.125 1 91.19 93 ALA A C 1
ATOM 745 O O . ALA A 1 93 ? 4.5 -5.09 13.539 1 91.19 93 ALA A O 1
ATOM 746 N N . ASN A 1 94 ? 4.371 -7.273 13.109 1 89.06 94 ASN A N 1
ATOM 747 C CA . ASN A 1 94 ? 5.789 -7.5 13.367 1 89.06 94 ASN A CA 1
ATOM 748 C C . ASN A 1 94 ? 6.34 -8.648 12.523 1 89.06 94 ASN A C 1
ATOM 750 O O . ASN A 1 94 ? 5.605 -9.562 12.156 1 89.06 94 ASN A O 1
ATOM 754 N N . MET B 1 1 ? 12.148 11.93 1.525 1 64.44 1 MET B N 1
ATOM 755 C CA . MET B 1 1 ? 11.078 12.711 0.898 1 64.44 1 MET B CA 1
ATOM 756 C C . MET B 1 1 ? 9.852 11.844 0.642 1 64.44 1 MET B C 1
ATOM 758 O O . MET B 1 1 ? 9.969 10.711 0.175 1 64.44 1 MET B O 1
ATOM 762 N N . TYR B 1 2 ? 8.688 12.289 1.177 1 76.25 2 TYR B N 1
ATOM 763 C CA . TYR B 1 2 ? 7.469 11.492 1.14 1 76.25 2 TYR B CA 1
ATOM 764 C C . TYR B 1 2 ? 6.574 11.914 -0.019 1 76.25 2 TYR B C 1
ATOM 766 O O . TYR B 1 2 ? 5.355 11.742 0.038 1 76.25 2 TYR B O 1
ATOM 774 N N . THR B 1 3 ? 7.16 12.445 -0.969 1 67.5 3 THR B N 1
ATOM 775 C CA . THR B 1 3 ? 6.379 12.938 -2.098 1 67.5 3 THR B CA 1
ATOM 776 C C . THR B 1 3 ? 5.672 11.789 -2.807 1 67.5 3 THR B C 1
ATOM 778 O O . THR B 1 3 ? 4.543 11.945 -3.281 1 67.5 3 THR B O 1
ATOM 781 N N . HIS B 1 4 ? 6.316 10.719 -2.732 1 68.31 4 HIS B N 1
ATOM 782 C CA . HIS B 1 4 ? 5.68 9.586 -3.404 1 68.31 4 HIS B CA 1
ATOM 783 C C . HIS B 1 4 ? 4.602 8.961 -2.529 1 68.31 4 HIS B C 1
ATOM 785 O O . HIS B 1 4 ? 3.674 8.328 -3.039 1 68.31 4 HIS B O 1
ATOM 791 N N . ALA B 1 5 ? 4.723 9.359 -1.278 1 73.38 5 ALA B N 1
ATOM 792 C CA . ALA B 1 5 ? 3.6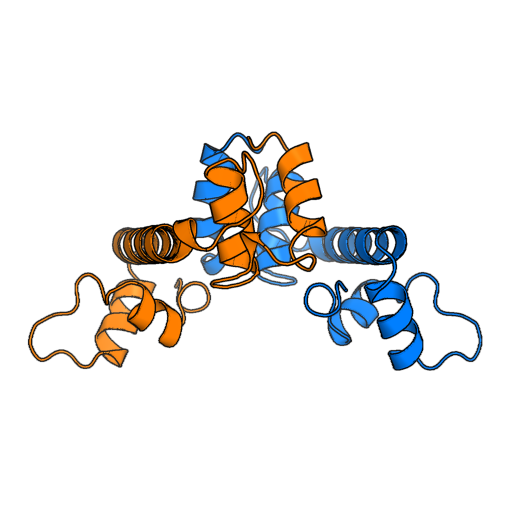97 8.859 -0.364 1 73.38 5 ALA B CA 1
ATOM 793 C C . ALA B 1 5 ? 2.5 9.805 -0.322 1 73.38 5 ALA B C 1
ATOM 795 O O . ALA B 1 5 ? 1.366 9.367 -0.105 1 73.38 5 ALA B O 1
ATOM 796 N N . ILE B 1 6 ? 2.795 11.008 -0.522 1 87.06 6 ILE B N 1
ATOM 797 C CA . ILE B 1 6 ? 1.771 12.047 -0.511 1 87.06 6 ILE B CA 1
ATOM 798 C C . ILE B 1 6 ? 1.819 12.836 -1.819 1 87.06 6 ILE B C 1
ATOM 800 O O . ILE B 1 6 ? 2.508 13.852 -1.915 1 87.06 6 ILE B O 1
ATOM 804 N N . LYS B 1 7 ? 1.104 12.422 -2.783 1 89.19 7 LYS B N 1
ATOM 805 C CA . LYS B 1 7 ? 1.022 13.148 -4.043 1 89.19 7 LYS B CA 1
ATOM 806 C C . LYS B 1 7 ? 0.192 14.422 -3.889 1 89.19 7 LYS B C 1
ATOM 808 O O . LYS B 1 7 ? -0.434 14.641 -2.848 1 89.19 7 LYS B O 1
ATOM 813 N N . LEU B 1 8 ? 0.301 15.195 -4.91 1 92.88 8 LEU B N 1
ATOM 814 C CA . LEU B 1 8 ? -0.345 16.5 -4.836 1 92.88 8 LEU B CA 1
ATOM 815 C C . LEU B 1 8 ? -1.841 16.359 -4.574 1 92.88 8 LEU B C 1
ATOM 817 O O . LEU B 1 8 ? -2.393 17.031 -3.705 1 92.88 8 LEU B O 1
ATOM 821 N N . ASN B 1 9 ? -2.502 15.477 -5.281 1 92.88 9 ASN B N 1
ATOM 822 C CA . ASN B 1 9 ? -3.938 15.305 -5.074 1 92.88 9 ASN B CA 1
ATOM 823 C C . ASN B 1 9 ? -4.238 14.727 -3.695 1 92.88 9 ASN B C 1
ATOM 825 O O . ASN B 1 9 ? -5.262 15.055 -3.09 1 92.88 9 ASN B O 1
ATOM 829 N N . TYR B 1 10 ? -3.518 14.008 -3.242 1 92.31 10 TYR B N 1
ATOM 830 C CA . TYR B 1 10 ? -3.627 13.484 -1.885 1 92.31 10 TYR B CA 1
ATOM 831 C C . TYR B 1 10 ? -3.5 14.602 -0.859 1 92.31 10 TYR B C 1
ATOM 833 O O . TYR B 1 10 ? -4.281 14.672 0.094 1 92.31 10 TYR B O 1
ATOM 841 N N . TYR B 1 11 ? -2.51 15.438 -1.108 1 95.75 11 TYR B N 1
ATOM 842 C CA . TYR B 1 11 ? -2.289 16.578 -0.231 1 95.75 11 TYR B CA 1
ATOM 843 C C . TYR B 1 11 ? -3.494 17.516 -0.236 1 95.75 11 TYR B C 1
ATOM 845 O O . TYR B 1 11 ? -3.918 18 0.817 1 95.75 11 TYR B O 1
ATOM 853 N N . LYS B 1 12 ? -4.039 17.688 -1.37 1 96.25 12 LYS B N 1
ATOM 854 C CA . LYS B 1 12 ? -5.25 18.5 -1.463 1 96.25 12 LYS B CA 1
ATOM 855 C C . LYS B 1 12 ? -6.402 17.859 -0.701 1 96.25 12 LYS B C 1
ATOM 857 O O . LYS B 1 12 ? -7.129 18.531 0.031 1 96.25 12 LYS B O 1
ATOM 862 N N . ASP B 1 13 ? -6.484 16.562 -0.782 1 94.56 13 ASP B N 1
ATOM 863 C CA . ASP B 1 13 ? -7.59 15.828 -0.178 1 94.56 13 ASP B CA 1
ATOM 864 C C . ASP B 1 13 ? -7.434 15.75 1.339 1 94.56 13 ASP B C 1
ATOM 866 O O . ASP B 1 13 ? -8.422 15.609 2.064 1 94.56 13 ASP B O 1
ATOM 870 N N . CYS B 1 14 ? -6.273 15.898 1.781 1 96.25 14 CYS B N 1
ATOM 871 C CA . CYS B 1 14 ? -6.07 15.711 3.215 1 96.25 14 CYS B CA 1
ATOM 872 C C . CYS B 1 14 ? -6.145 17.047 3.951 1 96.25 14 CYS B C 1
ATOM 874 O O . CYS B 1 14 ? -5.859 17.109 5.148 1 96.25 14 CYS B O 1
ATOM 876 N N . GLY B 1 15 ? -6.395 18.141 3.23 1 96.94 15 GLY B N 1
ATOM 877 C CA . GLY B 1 15 ? -6.672 19.422 3.865 1 96.94 15 GLY B CA 1
ATOM 878 C C . GLY B 1 15 ? -5.484 20.359 3.857 1 96.94 15 GLY B C 1
ATOM 879 O O . GLY B 1 15 ? -5.449 21.328 4.613 1 96.94 15 GLY B O 1
ATOM 880 N N . THR B 1 16 ? -4.457 20.062 3.174 1 97.88 16 THR B N 1
ATOM 881 C CA . THR B 1 16 ? -3.291 20.922 2.949 1 97.88 16 THR B CA 1
ATOM 882 C C . THR B 1 16 ? -2.693 21.375 4.277 1 97.88 16 THR B C 1
ATOM 884 O O . THR B 1 16 ? -2.467 22.562 4.48 1 97.88 16 THR B O 1
ATOM 887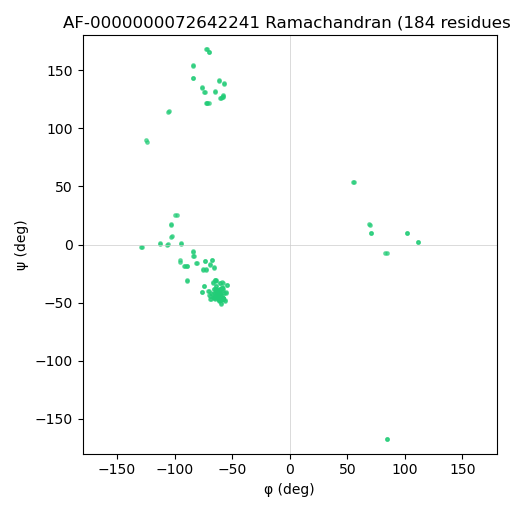 N N . PRO B 1 17 ? -2.391 20.469 5.133 1 97.81 17 PRO B N 1
ATOM 888 C CA . PRO B 1 17 ? -1.845 20.875 6.43 1 97.81 17 PRO B CA 1
ATOM 889 C C . PRO B 1 17 ? -0.578 21.719 6.301 1 97.81 17 PRO B C 1
ATOM 891 O O . PRO B 1 17 ? 0.252 21.453 5.426 1 97.81 17 PRO B O 1
ATOM 894 N N . ASP B 1 18 ? -0.501 22.75 7.133 1 97.56 18 ASP B N 1
ATOM 895 C CA . ASP B 1 18 ? 0.652 23.625 7.316 1 97.56 18 ASP B CA 1
ATOM 896 C C . ASP B 1 18 ? 0.861 24.516 6.098 1 97.56 18 ASP B C 1
ATOM 898 O O . ASP B 1 18 ? 1.902 25.172 5.969 1 97.56 18 ASP B O 1
ATOM 902 N N . LEU B 1 19 ? -0.079 24.516 5.211 1 98.19 19 LEU B N 1
ATOM 903 C CA . LEU B 1 19 ? -0.013 25.469 4.113 1 98.19 19 LEU B CA 1
ATOM 904 C C . LEU B 1 19 ? -0.013 26.906 4.637 1 98.19 19 LEU B C 1
ATOM 906 O O . LEU B 1 19 ? -0.86 27.281 5.453 1 98.19 19 LEU B O 1
ATOM 910 N N . LYS B 1 20 ? 0.98 27.672 4.215 1 97.75 20 LYS B N 1
ATOM 911 C CA . LYS B 1 20 ? 1.099 29.047 4.68 1 97.75 20 LYS B CA 1
ATOM 912 C C . LYS B 1 20 ? 0.227 29.984 3.852 1 97.75 20 LYS B C 1
ATOM 914 O O . LYS B 1 20 ? -0.063 29.703 2.688 1 97.75 20 LYS B O 1
ATOM 919 N N . LYS B 1 21 ? -0.114 31.031 4.516 1 97.25 21 LYS B N 1
ATOM 920 C CA . LYS B 1 21 ? -0.889 32.031 3.795 1 97.25 21 LYS B CA 1
ATOM 921 C C . LYS B 1 21 ? -0.135 32.531 2.564 1 97.25 21 LYS B C 1
ATOM 923 O O . LYS B 1 21 ? 1.023 32.938 2.662 1 97.25 21 LYS B O 1
ATOM 928 N N . GLY B 1 22 ? -0.861 32.469 1.437 1 97.31 22 GLY B N 1
ATOM 929 C CA . GLY B 1 22 ? -0.286 33 0.205 1 97.31 22 GLY B CA 1
ATOM 930 C C . GLY B 1 22 ? 0.611 31.984 -0.5 1 97.31 22 GLY B C 1
ATOM 931 O O . GLY B 1 22 ? 1.067 32.219 -1.618 1 97.31 22 GLY B O 1
ATOM 932 N N . GLU B 1 23 ? 0.846 30.859 0.166 1 97.5 23 GLU B N 1
ATOM 933 C CA . GLU B 1 23 ? 1.698 29.828 -0.422 1 97.5 23 GLU B CA 1
ATOM 934 C C . GLU B 1 23 ? 0.957 29.047 -1.505 1 97.5 23 GLU B C 1
ATOM 936 O O . GLU B 1 23 ? -0.226 28.734 -1.352 1 97.5 23 GLU B O 1
ATOM 941 N N . LYS B 1 24 ? 1.734 28.875 -2.639 1 98.25 24 LYS B N 1
ATOM 942 C CA . LYS B 1 24 ? 1.153 27.984 -3.643 1 98.25 24 LYS B CA 1
ATOM 943 C C . LYS B 1 24 ? 0.956 26.578 -3.086 1 98.25 24 LYS B C 1
ATOM 945 O O . LYS B 1 24 ? 1.8 26.078 -2.342 1 98.25 24 LYS B O 1
ATOM 950 N N . VAL B 1 25 ? -0.132 25.938 -3.438 1 98 25 VAL B N 1
ATOM 951 C CA . VAL B 1 25 ? -0.467 24.609 -2.949 1 98 25 VAL B CA 1
ATOM 952 C C . VAL B 1 25 ? 0.66 23.641 -3.287 1 98 25 VAL B C 1
ATOM 954 O O . VAL B 1 25 ? 1.033 22.797 -2.461 1 98 25 VAL B O 1
ATOM 957 N N . GLU B 1 26 ? 1.157 23.766 -4.453 1 96.88 26 GLU B N 1
ATOM 958 C CA . GLU B 1 26 ? 2.242 22.891 -4.887 1 96.88 26 GLU B CA 1
ATOM 959 C C . GLU B 1 26 ? 3.475 23.062 -4 1 96.88 26 GLU B C 1
ATOM 961 O O . GLU B 1 26 ? 4.156 22.078 -3.684 1 96.88 26 GLU B O 1
ATOM 966 N N . ASP B 1 27 ? 3.76 24.297 -3.609 1 97.44 27 ASP B N 1
ATOM 967 C CA . ASP B 1 27 ? 4.895 24.531 -2.725 1 97.44 27 ASP B CA 1
ATOM 968 C C . ASP B 1 27 ? 4.625 24 -1.322 1 97.44 27 ASP B C 1
ATOM 970 O O . ASP B 1 27 ? 5.512 23.422 -0.688 1 97.44 27 ASP B O 1
ATOM 974 N N . GLY B 1 28 ? 3.447 24.172 -0.83 1 97.31 28 GLY B N 1
ATOM 975 C CA . GLY B 1 28 ? 3.055 23.578 0.442 1 97.31 28 GLY B CA 1
ATOM 976 C C . GLY B 1 28 ? 3.121 22.062 0.445 1 97.31 28 GLY B C 1
ATOM 977 O O . GLY B 1 28 ? 3.557 21.469 1.427 1 97.31 28 GLY B O 1
ATOM 978 N N . TRP B 1 29 ? 2.746 21.5 -0.638 1 96.75 29 TRP B N 1
ATOM 979 C CA . TRP B 1 29 ? 2.816 20.062 -0.802 1 96.75 29 TRP B CA 1
ATOM 980 C C . TRP B 1 29 ? 4.254 19.562 -0.684 1 96.75 29 TRP B C 1
ATOM 982 O O . TRP B 1 29 ? 4.543 18.641 0.081 1 96.75 29 TRP B O 1
ATOM 992 N N . LYS B 1 30 ? 5.117 20.234 -1.384 1 95.12 30 LYS B N 1
ATOM 993 C CA . LYS B 1 30 ? 6.52 19.828 -1.359 1 95.12 30 LYS B CA 1
ATOM 994 C C . LYS B 1 30 ? 7.105 19.953 0.042 1 95.12 30 LYS B C 1
ATOM 996 O O . LYS B 1 30 ? 7.824 19.078 0.508 1 95.12 30 LYS B O 1
ATOM 1001 N N . ARG B 1 31 ? 6.758 21.047 0.657 1 95.38 31 ARG B N 1
ATOM 1002 C CA . ARG B 1 31 ? 7.254 21.281 2.01 1 95.38 31 ARG B CA 1
ATOM 1003 C C . ARG B 1 31 ? 6.699 20.234 2.977 1 95.38 31 ARG B C 1
ATOM 1005 O O . ARG B 1 31 ? 7.438 19.672 3.791 1 95.38 31 ARG B O 1
ATOM 1012 N N . CYS B 1 32 ? 5.469 19.969 2.9 1 96.38 32 CYS B N 1
ATOM 1013 C CA . CYS B 1 32 ? 4.832 18.984 3.771 1 96.38 32 CYS B CA 1
ATOM 1014 C C . CYS B 1 32 ? 5.391 17.594 3.52 1 96.38 32 CYS B C 1
ATOM 1016 O O . CYS B 1 32 ? 5.625 16.828 4.461 1 96.38 32 CYS B O 1
ATOM 1018 N N . ALA B 1 33 ? 5.664 17.266 2.273 1 93.12 33 ALA B N 1
ATOM 1019 C CA . ALA B 1 33 ? 6.152 15.945 1.897 1 93.12 33 ALA B CA 1
ATOM 1020 C C . ALA B 1 33 ? 7.574 15.719 2.406 1 93.12 33 ALA B C 1
ATOM 1022 O O . ALA B 1 33 ? 8.016 14.578 2.539 1 93.12 33 ALA B O 1
ATOM 1023 N N . LEU B 1 34 ? 8.227 16.812 2.75 1 91.75 34 LEU B N 1
ATOM 1024 C CA . LEU B 1 34 ? 9.594 16.719 3.244 1 91.75 34 LEU B CA 1
ATOM 1025 C C . LEU B 1 34 ? 9.625 16.688 4.77 1 91.75 34 LEU B C 1
ATOM 1027 O O . LEU B 1 34 ? 10.648 16.359 5.371 1 91.75 34 LEU B O 1
ATOM 1031 N N . ASN B 1 35 ? 8.5 17.016 5.34 1 93.81 35 ASN B N 1
ATOM 1032 C CA . ASN B 1 35 ? 8.344 17.047 6.789 1 93.81 35 ASN B CA 1
ATOM 1033 C C . ASN B 1 35 ? 7.535 15.852 7.285 1 93.81 35 ASN B C 1
ATOM 1035 O O . ASN B 1 35 ? 6.332 15.766 7.027 1 93.81 35 ASN B O 1
ATOM 1039 N N . LYS B 1 36 ? 8.148 14.945 8.047 1 92 36 LYS B N 1
ATOM 1040 C CA . LYS B 1 36 ? 7.527 13.695 8.477 1 92 36 LYS B CA 1
ATOM 1041 C C . LYS B 1 36 ? 6.246 13.961 9.258 1 92 36 LYS B C 1
ATOM 1043 O O . LYS B 1 36 ? 5.234 13.289 9.055 1 92 36 LYS B O 1
ATOM 1048 N N . SER B 1 37 ? 6.355 14.883 10.156 1 94.75 37 SER B N 1
ATOM 1049 C CA . SER B 1 37 ? 5.191 15.188 10.984 1 94.75 37 SER B CA 1
ATOM 1050 C C . SER B 1 37 ? 4.031 15.695 10.141 1 94.75 37 SER B C 1
ATOM 1052 O O . SER B 1 37 ? 2.885 15.289 10.336 1 94.75 37 SER B O 1
ATOM 1054 N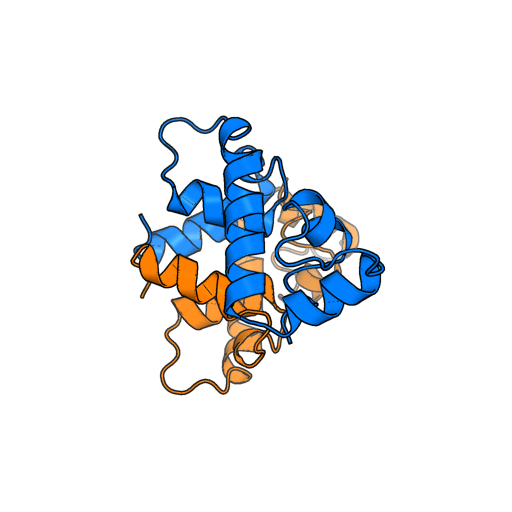 N . CYS B 1 38 ? 4.32 16.578 9.211 1 96.69 38 CYS B N 1
ATOM 1055 C CA . CYS B 1 38 ? 3.277 17.109 8.336 1 96.69 38 CYS B CA 1
ATOM 1056 C C . CYS B 1 38 ? 2.719 16 7.438 1 96.69 38 CYS B C 1
ATOM 1058 O O . 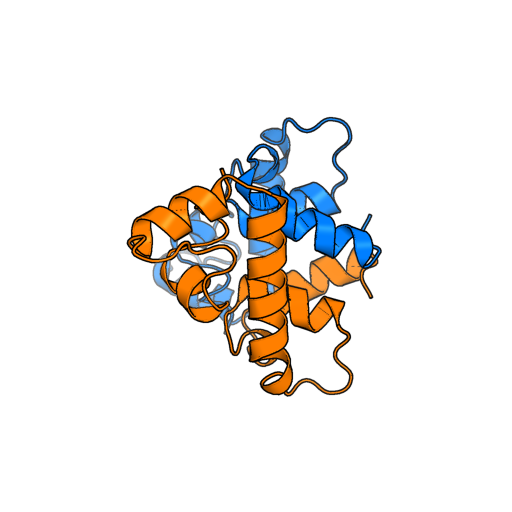CYS B 1 38 ? 1.506 15.906 7.25 1 96.69 38 CYS B O 1
ATOM 1060 N N . ALA B 1 39 ? 3.65 15.242 6.875 1 95.38 39 ALA B N 1
ATOM 1061 C CA . ALA B 1 39 ? 3.221 14.156 6 1 95.38 39 ALA B CA 1
ATOM 1062 C C . ALA B 1 39 ? 2.35 13.156 6.754 1 95.38 39 ALA B C 1
ATOM 1064 O O . ALA B 1 39 ? 1.332 12.695 6.234 1 95.38 39 ALA B O 1
ATOM 1065 N N . TYR B 1 40 ? 2.678 12.828 7.949 1 93.62 40 TYR B N 1
ATOM 1066 C CA . TYR B 1 40 ? 1.896 11.898 8.758 1 93.62 40 TYR B CA 1
ATOM 1067 C C . TYR B 1 40 ? 0.527 12.484 9.086 1 93.62 40 TYR B C 1
ATOM 1069 O O . TYR B 1 40 ? -0.48 11.773 9.055 1 93.62 40 TYR B O 1
ATOM 1077 N N . LYS B 1 41 ? 0.531 13.812 9.422 1 95.75 41 LYS B N 1
ATOM 1078 C CA . LYS B 1 41 ? -0.734 14.5 9.664 1 95.75 41 LYS B CA 1
ATOM 1079 C C . LYS B 1 41 ? -1.63 14.445 8.43 1 95.75 41 LYS B C 1
ATOM 1081 O O . LYS B 1 41 ? -2.832 14.203 8.539 1 95.75 41 LYS B O 1
ATOM 1086 N N . CYS B 1 42 ? -1.057 14.672 7.32 1 95.94 42 CYS B N 1
ATOM 1087 C CA . CYS B 1 42 ? -1.809 14.617 6.07 1 95.94 42 CYS B CA 1
ATOM 1088 C C . CYS B 1 42 ? -2.4 13.227 5.855 1 95.94 42 CYS B C 1
ATOM 1090 O O . CYS B 1 42 ? -3.584 13.094 5.539 1 95.94 42 CYS B O 1
ATOM 1092 N N . MET B 1 43 ? -1.584 12.203 6.031 1 92.62 43 MET B N 1
ATOM 1093 C CA . MET B 1 43 ? -2.062 10.828 5.863 1 92.62 43 MET B CA 1
ATOM 1094 C C . MET B 1 43 ? -3.193 10.523 6.84 1 92.62 43 MET B C 1
ATOM 1096 O O . MET B 1 43 ? -4.223 9.977 6.449 1 92.62 43 MET B O 1
ATOM 1100 N N . THR B 1 44 ? -3.061 10.938 8.031 1 93.75 44 THR B N 1
ATOM 1101 C CA . THR B 1 44 ? -4.078 10.703 9.047 1 93.75 44 THR B CA 1
ATOM 1102 C C . THR B 1 44 ? -5.379 11.414 8.68 1 93.75 44 THR B C 1
ATOM 1104 O O . THR B 1 44 ? -6.461 10.82 8.758 1 93.75 44 THR B O 1
ATOM 1107 N N . ASN B 1 45 ? -5.211 12.648 8.227 1 96.56 45 ASN B N 1
ATOM 1108 C CA . ASN B 1 45 ? -6.391 13.398 7.809 1 96.56 45 ASN B CA 1
ATOM 1109 C C . ASN B 1 45 ? -7.09 12.734 6.629 1 96.56 45 ASN B C 1
ATOM 1111 O O . ASN B 1 45 ? -8.32 12.672 6.582 1 96.56 45 ASN B O 1
ATOM 1115 N N . TYR B 1 46 ? -6.273 12.375 5.746 1 94.88 46 TYR B N 1
ATOM 1116 C CA . TYR B 1 46 ? -6.805 11.695 4.566 1 94.88 46 TYR B CA 1
ATOM 1117 C C . TYR B 1 46 ? -7.613 10.469 4.961 1 94.88 46 TYR B C 1
ATOM 1119 O O . TYR B 1 46 ? -8.734 10.266 4.48 1 94.88 46 TYR B O 1
ATOM 1127 N N . MET B 1 47 ? -7.094 9.656 5.801 1 94.06 47 MET B N 1
ATOM 1128 C CA . MET B 1 47 ? -7.766 8.438 6.246 1 94.06 47 MET B CA 1
ATOM 1129 C C . MET B 1 47 ? -9.07 8.766 6.957 1 94.06 47 MET B C 1
ATOM 1131 O O . MET B 1 47 ? -10.109 8.164 6.664 1 94.06 47 MET B O 1
ATOM 1135 N N . ASN B 1 48 ? -8.984 9.68 7.855 1 94.44 48 ASN B N 1
ATOM 1136 C CA . ASN B 1 48 ? -10.172 10.07 8.609 1 94.44 48 ASN B CA 1
ATOM 1137 C C . ASN B 1 48 ? -11.281 10.562 7.691 1 94.44 48 ASN B C 1
ATOM 1139 O O . ASN B 1 48 ? -12.461 10.328 7.961 1 94.44 48 ASN B O 1
ATOM 1143 N N . ARG B 1 49 ? -10.906 11.234 6.703 1 95.81 49 ARG B N 1
ATOM 1144 C CA . ARG B 1 49 ? -11.875 11.75 5.738 1 95.81 49 ARG B CA 1
ATOM 1145 C C . ARG B 1 49 ? -12.641 10.617 5.07 1 95.81 49 ARG B C 1
ATOM 1147 O O . ARG B 1 49 ? -13.828 10.75 4.77 1 95.81 49 ARG B O 1
ATOM 1154 N N . TYR B 1 50 ? -12.016 9.508 4.867 1 95.94 50 TYR B N 1
ATOM 1155 C CA . TYR B 1 50 ? -12.609 8.5 4 1 95.94 50 TYR B CA 1
ATOM 1156 C C . TYR B 1 50 ? -13.008 7.262 4.801 1 95.94 50 TYR B C 1
ATOM 1158 O O . TYR B 1 50 ? -13.586 6.32 4.254 1 95.94 50 TYR B O 1
ATOM 1166 N N . PHE B 1 51 ? -12.805 7.246 6.074 1 96.25 51 PHE B N 1
ATOM 1167 C CA . PHE B 1 51 ? -13.148 6.109 6.918 1 96.25 51 PHE B CA 1
ATOM 1168 C C . PHE B 1 51 ? -14.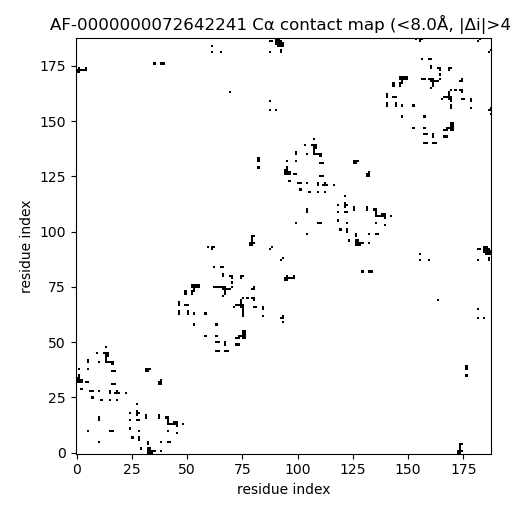633 5.773 6.801 1 96.25 51 PHE B C 1
ATOM 1170 O O . PHE B 1 51 ? -15.008 4.602 6.809 1 96.25 51 PHE B O 1
ATOM 1177 N N . SER B 1 52 ? -15.43 6.797 6.598 1 95.5 52 SER B N 1
ATOM 1178 C CA . SER B 1 52 ? -16.875 6.59 6.598 1 95.5 52 SER B CA 1
ATOM 1179 C C . SER B 1 52 ? -17.328 5.875 5.332 1 95.5 52 SER B C 1
ATOM 1181 O O . SER B 1 52 ? -18.453 5.352 5.273 1 95.5 52 SER B O 1
ATOM 1183 N N . LEU B 1 53 ? -16.5 5.805 4.336 1 96.31 53 LEU B N 1
ATOM 1184 C CA . LEU B 1 53 ? -16.844 5.152 3.078 1 96.31 53 LEU B CA 1
ATOM 1185 C C . LEU B 1 53 ? -16.609 3.646 3.17 1 96.31 53 LEU B C 1
ATOM 1187 O O . LEU B 1 53 ? -17.016 2.896 2.279 1 96.31 53 LEU B O 1
ATOM 1191 N N . CYS B 1 54 ? -15.969 3.297 4.27 1 96.88 54 CYS B N 1
ATOM 1192 C CA . CYS B 1 54 ? -15.703 1.874 4.449 1 96.88 54 CYS B CA 1
ATOM 1193 C C . CYS B 1 54 ? -16.984 1.116 4.781 1 96.88 54 CYS B C 1
ATOM 1195 O O . CYS B 1 54 ? -17.625 1.382 5.805 1 96.88 54 CYS B O 1
ATOM 1197 N N . LYS B 1 55 ? -17.344 0.122 3.979 1 96.62 55 LYS B N 1
ATOM 1198 C CA . LYS B 1 55 ? -18.578 -0.626 4.168 1 96.62 55 LYS B CA 1
ATOM 1199 C C . LYS B 1 55 ? -18.297 -2.02 4.723 1 96.62 55 LYS B C 1
ATOM 1201 O O . LYS B 1 55 ? -19.219 -2.836 4.855 1 96.62 55 LYS B O 1
ATOM 1206 N N . ARG B 1 56 ? -17.109 -2.359 4.941 1 95.12 56 ARG B N 1
ATOM 1207 C CA . ARG B 1 56 ? -16.781 -3.639 5.562 1 95.12 56 ARG B CA 1
ATOM 1208 C C . ARG B 1 56 ? -17.188 -3.648 7.035 1 95.12 56 ARG B C 1
ATOM 1210 O O . ARG B 1 56 ? -16.703 -2.834 7.82 1 95.12 56 ARG B O 1
ATOM 1217 N N . PRO B 1 57 ? -18.031 -4.621 7.309 1 92.75 57 PRO B N 1
ATOM 1218 C CA . PRO B 1 57 ? -18.484 -4.668 8.703 1 92.75 57 PRO B CA 1
ATOM 1219 C C . PRO B 1 57 ? -17.359 -4.977 9.68 1 92.75 57 PRO B C 1
ATOM 1221 O O . PRO B 1 57 ? -16.531 -5.859 9.414 1 92.75 57 PRO B O 1
ATOM 1224 N N . ASN B 1 58 ? -17.234 -4.238 10.719 1 93.56 58 ASN B N 1
ATOM 1225 C CA . ASN B 1 58 ? -16.328 -4.465 11.836 1 93.56 58 ASN B CA 1
ATOM 1226 C C . ASN B 1 58 ? -14.867 -4.262 11.422 1 93.56 58 ASN B C 1
ATOM 1228 O O . ASN B 1 58 ? -13.961 -4.84 12.023 1 93.56 58 ASN B O 1
ATOM 1232 N N . ALA B 1 59 ? -14.695 -3.586 10.312 1 96.62 59 ALA B N 1
ATOM 1233 C CA . ALA B 1 59 ? -13.32 -3.275 9.945 1 96.62 59 ALA B CA 1
ATOM 1234 C C . ALA B 1 59 ? -12.633 -2.467 11.047 1 96.62 59 ALA B C 1
ATOM 1236 O O . ALA B 1 59 ? -13.164 -1.451 11.5 1 96.62 59 ALA B O 1
ATOM 1237 N N . SER B 1 60 ? -11.492 -2.975 11.445 1 96.62 60 SER B N 1
ATOM 1238 C CA . SER B 1 60 ? -10.711 -2.223 12.422 1 96.62 60 SER B CA 1
ATOM 1239 C C . SER B 1 60 ? -10.125 -0.956 11.797 1 96.62 60 SER B C 1
ATOM 1241 O O . SER B 1 60 ? -10.141 -0.793 10.578 1 96.62 60 SER B O 1
ATOM 1243 N N . VAL B 1 61 ? -9.672 -0.088 12.664 1 94.69 61 VAL B N 1
ATOM 1244 C CA . VAL B 1 61 ? -9.008 1.13 12.211 1 94.69 61 VAL B CA 1
ATOM 1245 C C . VAL B 1 61 ? -7.797 0.77 11.352 1 94.69 61 VAL B C 1
ATOM 1247 O O . VAL B 1 61 ? -7.57 1.373 10.305 1 94.69 61 VAL B O 1
ATOM 1250 N N . CYS B 1 62 ? -7.086 -0.24 11.727 1 96.19 62 CYS B N 1
ATOM 1251 C CA . CYS B 1 62 ? -5.895 -0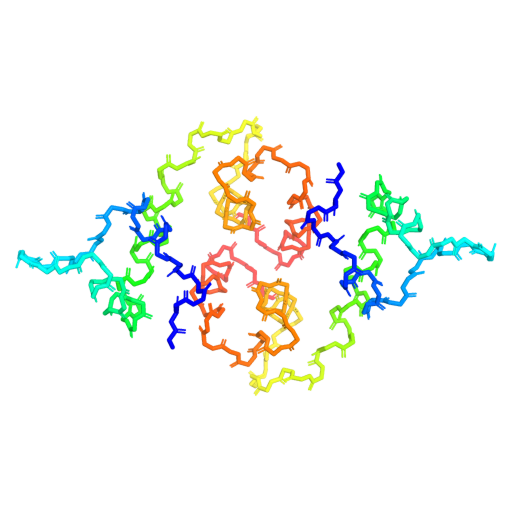.651 10.992 1 96.19 62 CYS B CA 1
ATOM 1252 C C . CYS B 1 62 ? -6.266 -1.204 9.625 1 96.19 62 CYS B C 1
ATOM 1254 O O . CYS B 1 62 ? -5.574 -0.95 8.633 1 96.19 62 CYS B O 1
ATOM 1256 N N . GLU B 1 63 ? -7.305 -1.986 9.602 1 97.12 63 GLU B N 1
ATOM 1257 C CA . GLU B 1 63 ? -7.789 -2.463 8.312 1 97.12 63 GLU B CA 1
ATOM 1258 C C . GLU B 1 63 ? -8.203 -1.301 7.414 1 97.12 63 GLU B C 1
ATOM 1260 O O . GLU B 1 63 ? -7.836 -1.253 6.238 1 97.12 63 GLU B O 1
ATOM 1265 N N . LYS B 1 64 ? -8.984 -0.383 7.969 1 97.06 64 LYS B N 1
ATOM 1266 C CA . LYS B 1 64 ? -9.422 0.783 7.203 1 97.06 64 LYS B CA 1
ATOM 1267 C C . LYS B 1 64 ? -8.227 1.577 6.688 1 97.06 64 LYS B C 1
ATOM 1269 O O . LYS B 1 64 ? -8.164 1.924 5.504 1 97.06 64 LYS B O 1
ATOM 1274 N N . TRP B 1 65 ? -7.297 1.792 7.539 1 95.19 65 TRP B N 1
ATOM 1275 C CA . TRP B 1 65 ? -6.09 2.518 7.156 1 95.19 65 TRP B CA 1
ATOM 1276 C C . TRP B 1 65 ? -5.352 1.798 6.035 1 95.19 65 TRP B C 1
ATOM 1278 O O . TRP B 1 65 ? -5 2.41 5.023 1 95.19 65 TRP B O 1
ATOM 1288 N N . SER B 1 66 ? -5.105 0.505 6.211 1 95.06 66 SER B N 1
ATOM 1289 C CA . SER B 1 66 ? -4.383 -0.294 5.227 1 95.06 66 SER B CA 1
ATOM 1290 C C . SER B 1 66 ? -5.078 -0.269 3.871 1 95.06 66 SER B C 1
ATOM 1292 O O . SER B 1 66 ? -4.453 0.015 2.85 1 95.06 66 SER B O 1
ATOM 1294 N N . ARG B 1 67 ? -6.363 -0.464 3.875 1 94.75 67 ARG B N 1
ATOM 1295 C CA . ARG B 1 67 ? -7.125 -0.597 2.637 1 94.75 67 ARG B CA 1
ATOM 1296 C C . ARG B 1 67 ? -7.289 0.753 1.946 1 94.75 67 ARG B C 1
ATOM 1298 O O . ARG B 1 67 ? -7.199 0.844 0.72 1 94.75 67 ARG B O 1
ATOM 1305 N N . ILE B 1 68 ? -7.434 1.794 2.678 1 93.75 68 ILE B N 1
ATOM 1306 C CA . ILE B 1 68 ? -7.609 3.115 2.084 1 93.75 68 ILE B CA 1
ATOM 1307 C C . ILE B 1 68 ? -6.27 3.635 1.568 1 93.75 68 ILE B C 1
ATOM 1309 O O . ILE B 1 68 ? -6.195 4.203 0.478 1 93.75 68 ILE B O 1
ATOM 1313 N N . HIS B 1 69 ? -5.219 3.434 2.289 1 90.69 69 HIS B N 1
ATOM 1314 C CA . HIS B 1 69 ? -3.908 3.84 1.8 1 90.69 69 HIS B CA 1
ATOM 1315 C C . HIS B 1 69 ? -3.574 3.152 0.48 1 90.69 69 HIS B C 1
ATOM 1317 O O . HIS B 1 69 ? -3.025 3.777 -0.429 1 90.69 69 HIS B O 1
ATOM 1323 N N . ASN B 1 70 ? -3.977 1.913 0.337 1 88.12 70 ASN B N 1
ATOM 1324 C CA . ASN B 1 70 ? -3.58 1.105 -0.811 1 88.12 70 ASN B CA 1
ATOM 1325 C C . ASN B 1 70 ? -4.594 1.209 -1.947 1 88.12 70 ASN B C 1
ATOM 1327 O O . ASN B 1 70 ? -4.27 0.923 -3.102 1 88.12 70 ASN B O 1
ATOM 1331 N N . GLY B 1 71 ? -5.789 1.648 -1.62 1 89 71 GLY B N 1
ATOM 1332 C CA . GLY B 1 71 ? -6.836 1.525 -2.621 1 89 71 GLY B CA 1
ATOM 1333 C C . GLY B 1 71 ? -7.57 2.828 -2.879 1 89 71 GLY B C 1
ATOM 1334 O O . GLY B 1 71 ? -8.484 2.877 -3.705 1 89 71 GLY B O 1
ATOM 1335 N N . GLY B 1 72 ? -7.246 3.908 -2.174 1 89.19 72 GLY B N 1
ATOM 1336 C CA . GLY B 1 72 ? -7.973 5.16 -2.332 1 89.19 72 GLY B CA 1
ATOM 1337 C C . GLY B 1 72 ? -9.234 5.23 -1.488 1 89.19 72 GLY B C 1
ATOM 1338 O O . GLY B 1 72 ? -9.484 4.348 -0.664 1 89.19 72 GLY B O 1
ATOM 1339 N N . PRO B 1 73 ? -10.016 6.211 -1.803 1 93.12 73 PRO B N 1
ATOM 1340 C CA . PRO B 1 73 ? -11.18 6.508 -0.973 1 93.12 73 PRO B CA 1
ATOM 1341 C C . PRO B 1 73 ? -12.086 5.293 -0.773 1 93.12 73 PRO B C 1
ATOM 1343 O O . PRO B 1 73 ? -12.625 5.094 0.319 1 93.12 73 PRO B O 1
ATOM 1346 N N . ASN B 1 74 ? -12.219 4.449 -1.758 1 94.25 74 ASN B N 1
ATOM 1347 C CA . ASN B 1 74 ? -13.094 3.281 -1.67 1 94.25 74 ASN B CA 1
ATOM 1348 C C . ASN B 1 74 ? -12.297 2.002 -1.44 1 94.25 74 ASN B C 1
ATOM 1350 O O . ASN B 1 74 ? -12.82 0.9 -1.626 1 94.25 74 ASN B O 1
ATOM 1354 N N . GLY B 1 75 ? -11.117 2.166 -1.032 1 94.12 75 GLY B N 1
ATOM 1355 C CA . GLY B 1 75 ? -10.234 1.021 -0.894 1 94.12 75 GLY B CA 1
ATOM 1356 C C . GLY B 1 75 ? -10.703 0.026 0.15 1 94.12 75 GLY B C 1
ATOM 1357 O O . GLY B 1 75 ? -10.539 -1.184 -0.018 1 94.12 75 GLY B O 1
ATOM 1358 N N . CYS B 1 76 ? -11.273 0.505 1.191 1 96.44 76 CYS B N 1
ATOM 1359 C CA . CYS B 1 76 ? -11.719 -0.377 2.262 1 96.44 76 CYS B CA 1
ATOM 1360 C C . CYS B 1 76 ? -12.836 -1.298 1.779 1 96.44 76 CYS B C 1
ATOM 1362 O O . CYS B 1 76 ? -12.938 -2.443 2.223 1 96.44 76 CYS B O 1
ATOM 1364 N N . THR B 1 77 ? -13.617 -0.775 0.812 1 95.81 77 THR B N 1
ATOM 1365 C CA . THR B 1 77 ? -14.734 -1.56 0.294 1 95.81 77 THR B CA 1
ATOM 1366 C C . THR B 1 77 ? -14.289 -2.42 -0.884 1 95.81 77 THR B C 1
ATOM 1368 O O . THR B 1 77 ? -14.875 -3.473 -1.147 1 95.81 77 THR B O 1
ATOM 1371 N N . ALA B 1 78 ? -13.203 -2.139 -1.499 1 91.88 78 ALA B N 1
ATOM 1372 C CA . ALA B 1 78 ? -12.773 -2.746 -2.758 1 91.88 78 ALA B CA 1
ATOM 1373 C C . ALA B 1 78 ? -12.062 -4.074 -2.512 1 91.88 78 ALA B C 1
ATOM 1375 O O . ALA B 1 78 ? -11.25 -4.188 -1.595 1 91.88 78 ALA B O 1
ATOM 1376 N N . ALA B 1 79 ? -12.32 -5.016 -3.465 1 87.94 79 ALA B N 1
ATOM 1377 C CA . ALA B 1 79 ? -11.711 -6.344 -3.367 1 87.94 79 ALA B CA 1
ATOM 1378 C C . ALA B 1 79 ? -10.227 -6.285 -3.691 1 87.94 79 ALA B C 1
ATOM 1380 O O . ALA B 1 79 ? -9.445 -7.117 -3.217 1 87.94 79 ALA B O 1
ATOM 1381 N N . ARG B 1 80 ? -9.797 -5.258 -4.402 1 86.75 80 ARG B N 1
ATOM 1382 C CA . ARG B 1 80 ? -8.422 -5.168 -4.867 1 86.75 80 ARG B CA 1
ATOM 1383 C C . ARG B 1 80 ? -7.457 -4.988 -3.697 1 86.75 80 ARG B C 1
ATOM 1385 O O . ARG B 1 80 ? -6.246 -5.137 -3.855 1 86.75 80 ARG B O 1
ATOM 1392 N N . THR B 1 81 ? -7.98 -4.656 -2.48 1 93.38 81 THR B N 1
ATOM 1393 C CA . THR B 1 81 ? -7.102 -4.453 -1.337 1 93.38 81 THR B CA 1
ATOM 1394 C C . THR B 1 81 ? -7.121 -5.668 -0.414 1 93.38 81 THR B C 1
ATOM 1396 O O . THR B 1 81 ? -6.457 -5.676 0.625 1 93.38 81 THR B O 1
ATOM 1399 N N . ASP B 1 82 ? -7.789 -6.727 -0.865 1 92.75 82 ASP B N 1
ATOM 1400 C CA . ASP B 1 82 ? -7.961 -7.898 -0.014 1 92.75 82 ASP B CA 1
ATOM 1401 C C . ASP B 1 82 ? -6.629 -8.617 0.204 1 92.75 82 ASP B C 1
ATOM 1403 O O . ASP B 1 82 ? -6.293 -8.984 1.331 1 92.75 82 ASP B O 1
ATOM 1407 N N . LEU B 1 83 ? -5.945 -8.805 -0.833 1 92.5 83 LEU B N 1
ATOM 1408 C CA . LEU B 1 83 ? -4.734 -9.617 -0.756 1 92.5 83 LEU B CA 1
ATOM 1409 C C . LEU B 1 83 ? -3.709 -8.977 0.173 1 92.5 83 LEU B C 1
ATOM 1411 O O . LEU B 1 83 ? -3.105 -9.664 1.004 1 92.5 83 LEU B O 1
ATOM 1415 N N . TYR B 1 84 ? -3.525 -7.738 0.035 1 92.5 84 TYR B N 1
ATOM 1416 C CA . TYR B 1 84 ? -2.557 -7.047 0.875 1 92.5 84 TYR B CA 1
ATOM 1417 C C . TYR B 1 84 ? -2.986 -7.07 2.338 1 92.5 84 TYR B C 1
ATOM 1419 O O . TYR B 1 84 ? -2.174 -7.336 3.227 1 92.5 84 TYR B O 1
ATOM 1427 N N . TRP B 1 85 ? -4.227 -6.781 2.609 1 94.75 85 TRP B N 1
ATOM 1428 C CA . TRP B 1 85 ? -4.688 -6.785 3.994 1 94.75 85 TRP B CA 1
ATOM 1429 C C . TRP B 1 85 ? -4.559 -8.18 4.605 1 94.75 85 TRP B C 1
ATOM 1431 O O . TRP B 1 85 ? -4.188 -8.32 5.773 1 94.75 85 TRP B O 1
ATOM 1441 N N . ASP B 1 86 ? -4.871 -9.195 3.834 1 93.56 86 ASP B N 1
ATOM 1442 C CA . ASP B 1 86 ? -4.715 -10.562 4.32 1 93.56 86 ASP B CA 1
ATOM 1443 C C . ASP B 1 86 ? -3.291 -10.812 4.805 1 93.56 86 ASP B C 1
ATOM 1445 O O . ASP B 1 86 ? -3.086 -11.453 5.84 1 93.56 86 ASP B O 1
ATOM 1449 N N . LYS B 1 87 ? -2.363 -10.305 4.07 1 92.5 87 LYS B N 1
ATOM 1450 C CA . LYS B 1 87 ? -0.968 -10.477 4.461 1 92.5 87 LYS B CA 1
ATOM 1451 C C . LYS B 1 87 ? -0.641 -9.664 5.711 1 92.5 87 LYS B C 1
ATOM 1453 O O . LYS B 1 87 ? -0.005 -10.164 6.641 1 92.5 87 LYS B O 1
ATOM 1458 N N . ILE B 1 88 ? -1.085 -8.484 5.754 1 94.69 88 ILE B N 1
ATOM 1459 C CA . ILE B 1 88 ? -0.794 -7.602 6.875 1 94.69 88 ILE B CA 1
ATOM 1460 C C . ILE B 1 88 ? -1.447 -8.141 8.141 1 94.69 88 ILE B C 1
ATOM 1462 O O . ILE B 1 88 ? -0.855 -8.094 9.227 1 94.69 88 ILE B O 1
ATOM 1466 N N . LYS B 1 89 ? -2.609 -8.656 7.965 1 95.75 89 LYS B N 1
ATOM 1467 C CA . LYS B 1 89 ? -3.301 -9.266 9.094 1 95.75 89 LYS B CA 1
ATOM 1468 C C . LYS B 1 89 ? -2.535 -10.477 9.617 1 95.75 89 LYS B C 1
ATOM 1470 O O . LYS B 1 89 ? -2.416 -10.664 10.836 1 95.75 89 LYS B O 1
ATOM 1475 N N . LYS B 1 90 ? -1.987 -11.258 8.828 1 94.19 90 LYS B N 1
ATOM 1476 C CA . LYS B 1 90 ? -1.201 -12.43 9.211 1 94.19 90 LYS B CA 1
ATOM 1477 C C . LYS B 1 90 ? 0.076 -12.016 9.938 1 94.19 90 LYS B C 1
ATOM 1479 O O . LYS B 1 90 ? 0.638 -12.797 10.711 1 94.19 90 LYS B O 1
ATOM 1484 N N . CYS B 1 91 ? 0.418 -10.773 9.719 1 94.62 91 CYS B N 1
ATOM 1485 C CA . CYS B 1 91 ? 1.596 -10.227 10.391 1 94.62 91 CYS B CA 1
ATOM 1486 C C . CYS B 1 91 ? 1.254 -9.742 11.789 1 94.62 91 CYS B C 1
ATOM 1488 O O . CYS B 1 91 ? 2.133 -9.297 12.531 1 94.62 91 CYS B O 1
ATOM 1490 N N . GLY B 1 92 ? -0.035 -9.766 12.133 1 94.25 92 GLY B N 1
ATOM 1491 C CA . GLY B 1 92 ? -0.433 -9.445 13.492 1 94.25 92 GLY B CA 1
ATOM 1492 C C . GLY B 1 92 ? -1.193 -8.141 13.602 1 94.25 92 GLY B C 1
ATOM 1493 O O . GLY B 1 92 ? -1.582 -7.734 14.703 1 94.25 92 GLY B O 1
ATOM 1494 N N . ALA B 1 93 ? -1.409 -7.57 12.562 1 91.31 93 ALA B N 1
ATOM 1495 C CA . ALA B 1 93 ? -2.129 -6.301 12.617 1 91.31 93 ALA B CA 1
ATOM 1496 C C . ALA B 1 93 ? -3.611 -6.523 12.898 1 91.31 93 ALA B C 1
ATOM 1498 O O . ALA B 1 93 ? -4.219 -7.461 12.375 1 91.31 93 ALA B O 1
ATOM 1499 N N . ASN B 1 94 ? -4.09 -5.777 13.836 1 88.88 94 ASN B N 1
ATOM 1500 C CA . ASN B 1 94 ? -5.504 -5.844 14.18 1 88.88 94 ASN B CA 1
ATOM 1501 C C . ASN B 1 94 ? -6.059 -4.469 14.555 1 88.88 94 ASN B C 1
ATOM 1503 O O . ASN B 1 94 ? -5.324 -3.617 15.055 1 88.88 94 ASN B O 1
#

Foldseek 3Di:
DQCVQQPLVLCVQLPLPPQDVPDDSVVSSVVLSVPPVSVVSSLVSNLVVQLVLQPDPPQDSQLSSQQCSVPNSNRNVDPVSVVVVVVVVVVPDD/DQCVQQPLVLCVQLPLPPQDVPDDSVVSSVVLSVPPVSVVSSLVSNLVVQLVLQPDPPQDSQLSSQQCSVPNSNRNVDPVSVVVVVVVVVVPDD

Secondary structure (DSSP, 8-state):
--TTTS-HHHHHHTT-TTPPTT--HHHHHHHHHH-HHHHHHHHHHHHHHHGGG--STT--HHHHHHHHHHH-TTTTT-GGGHHHHHHHHHTT--/--TTTS-HHHHHHTT-TTPPTT--HHHHHHHHHH-HHHHHHHHHHHHHHHGGG--STT--HHHHHHHHHHH-TTTTT-GGGHHHHHHHHHTT--

Radius of gyration: 17.18 Å; Cα contacts (8 Å, |Δi|>4): 275; chains: 2; bounding box: 37×56×42 Å

Nearest PDB structures (foldseek):
  8bbw-assembly1_A  TM=7.730E-01  e=8.514E-04  Hirudo medicinalis
  8bbw-assembly1_A  TM=7.746E-01  e=8.514E-04  Hirudo medicinalis

Organism: Meloidogyne incognita (NCBI:txid6306)

pLDDT: mean 93.19, std 6.17, range [64.25, 98.25]

Solvent-accessible surface area (backbone atoms only — not comparable to full-atom values): 9870 Å² total; per-residue (Å²): 98,26,46,84,62,44,39,66,68,51,34,59,68,21,64,45,64,87,52,50,89,90,52,53,65,70,56,33,40,55,54,24,22,62,31,66,70,49,38,46,49,30,52,51,39,36,44,63,71,31,52,80,57,43,70,50,82,85,60,40,71,47,52,40,45,54,14,28,75,74,46,39,69,53,7,43,57,38,65,38,29,45,64,60,48,56,54,45,40,74,27,47,32,88,97,25,46,83,59,44,38,68,70,50,34,61,68,20,64,46,64,88,53,51,90,91,52,53,66,70,57,31,40,55,54,23,20,62,31,67,69,48,37,47,50,29,52,50,38,36,45,63,70,33,52,79,58,43,70,50,82,86,58,40,70,46,51,40,47,54,16,26,75,75,46,40,67,52,6,41,56,37,64,40,32,45,64,60,48,55,52,45,38,74,26,46,32,87